Protein AF-A0A7S3Q0W4-F1 (afdb_monomer_lite)

Radius of gyration: 28.46 Å; chains: 1; bounding box: 84×67×68 Å

Foldseek 3Di:
DQLVPCPVLDDPVLVVQLLCLLQVLALLSLQVSQVVSVVSVVVVVPPPDPVCVVVVVVVVVPPPDDDDDDDDDDDDDDDDDDDDDDDDDDDDDDDDDDDDDDDDDDDDDDDDDDDDDPPPPDPVVVVVVVVVVVVVVVLCQQAPAFPARKHKFWAFLPDDQPPPVPDQWHKAKDLPLLVVDDPQDWPLPDDLVSLLSLLQQSNWAWADDPNHIDTDGPCPGNRVVSLSVLSVVPVPSPDDDRDTAQSMWMFTHHHHPVCVVSVDDGRWTFQDKQSHGDNDGPVVVSVVSVVVVVVDRTIMTMTPSGSSSSSSSNSSVVSVVVVVVD

pLDDT: mean 82.48, std 19.34, range [38.69, 98.56]

Sequence (326 aa):
MLFQGLDSCMSQSEKNFILSLLTRGSPEHLSQAAHILASIVEMNNKSPSKDNFINRRIRKTQSEDSHDRRKLVDQKSYPNSQSQSQNARRMPRASSIMSTNSTASATRSSLATTSTATIPMSSSSQSNLRREAENERRWRVNFPLPSRMPKQVKLPLDFDFENKRISPIRFIDDEETLSFLHYNQRYNRMDYHLRKKLVEDAFCTLYISWGKVKQRQSYNSIGPRNILVGLEHQAEERQLPDIRVPWRRVIISYVEKSFERLGLRVGDVVTHVDGEVFDGNIEKLRFLLAMKKRDSSSVDIVLNADPGVAEALRLRSFMIRSQEFL

Secondary structure (DSSP, 8-state):
--STTTTTSS-HHHHHHHHHHHHS--HHHHHHHHHHHHHHHHHHHHS--THHHHHHHHHTTSSSS-------------------------------------------------------TTHHHHHHHHHHHHHHHHHHHHSPPPSS--EEEEEE--S-SS-TTT-SEEEEEE-STTTTSPTT-BGGG--HHHHHHHHHHHHSEEEEETTEEEEE--TTSHHHHHHHHHHHTTTTGGG---PBPPSSEEEEEEE-HHHHTTT--TTPEEEEETTEE----HHHHHHHHHHHHHH-SEEEEEES--HHHHHHHHHHHHHHHHHTT-

Organism: NCBI:txid122233

Structure (mmCIF, N/CA/C/O backbone):
data_AF-A0A7S3Q0W4-F1
#
_entry.id   AF-A0A7S3Q0W4-F1
#
loop_
_atom_site.group_PDB
_atom_site.id
_atom_site.type_symbol
_atom_site.label_atom_id
_atom_site.label_alt_id
_atom_site.label_comp_id
_atom_site.label_asym_id
_atom_site.label_entity_id
_atom_site.label_seq_id
_atom_site.pdbx_PDB_ins_code
_atom_site.Cartn_x
_atom_site.Cartn_y
_atom_site.Cartn_z
_atom_site.occupancy
_atom_site.B_iso_or_equiv
_atom_site.auth_seq_id
_atom_site.auth_comp_id
_atom_site.auth_asym_id
_atom_site.auth_atom_id
_atom_site.pdbx_PDB_model_num
ATOM 1 N N . MET A 1 1 ? 11.394 -12.420 -5.504 1.00 60.47 1 MET A N 1
ATOM 2 C CA . MET A 1 1 ? 10.393 -13.014 -4.595 1.00 60.47 1 MET A CA 1
ATOM 3 C C . MET A 1 1 ? 9.448 -11.941 -4.072 1.00 60.47 1 MET A C 1
ATOM 5 O O . MET A 1 1 ? 9.927 -10.976 -3.490 1.00 60.47 1 MET A O 1
ATOM 9 N N . LEU A 1 2 ? 8.142 -12.078 -4.321 1.00 77.19 2 LEU A N 1
ATOM 10 C CA . LEU A 1 2 ? 7.095 -11.156 -3.841 1.00 77.19 2 LEU A CA 1
ATOM 11 C C . LEU A 1 2 ? 6.407 -11.650 -2.559 1.00 77.19 2 LEU A C 1
ATOM 13 O O . LEU A 1 2 ? 5.892 -10.837 -1.802 1.00 77.19 2 LEU A O 1
ATOM 17 N N . PHE A 1 3 ? 6.434 -12.958 -2.297 1.00 82.69 3 PHE A N 1
ATOM 18 C CA . PHE A 1 3 ? 5.577 -13.608 -1.305 1.00 82.69 3 PHE A CA 1
ATOM 19 C C . PHE A 1 3 ? 6.309 -14.055 -0.036 1.00 82.69 3 PHE A C 1
ATOM 21 O O . PHE A 1 3 ? 5.837 -14.987 0.597 1.00 82.69 3 PHE A O 1
ATOM 28 N N . GLN A 1 4 ? 7.439 -13.423 0.321 1.00 73.81 4 GLN A N 1
ATOM 29 C CA . GLN A 1 4 ? 8.377 -13.832 1.389 1.00 73.81 4 GLN A CA 1
ATOM 30 C C . GLN A 1 4 ? 7.734 -14.678 2.511 1.00 73.81 4 GLN A C 1
ATOM 32 O O . GLN A 1 4 ? 7.143 -14.141 3.445 1.00 73.81 4 GLN A O 1
ATOM 37 N N . GLY A 1 5 ? 7.869 -16.006 2.415 1.00 81.56 5 GLY A N 1
ATOM 38 C CA . GLY A 1 5 ? 7.401 -16.965 3.429 1.00 81.56 5 GLY A CA 1
ATOM 39 C C . GLY A 1 5 ? 6.069 -17.665 3.130 1.00 81.56 5 GLY A C 1
ATOM 40 O O . GLY A 1 5 ? 5.788 -18.695 3.732 1.00 81.56 5 GLY A O 1
ATOM 41 N N . LEU A 1 6 ? 5.286 -17.177 2.168 1.00 86.75 6 LEU A N 1
ATOM 42 C CA . LEU A 1 6 ? 4.057 -17.816 1.679 1.00 86.75 6 LEU A CA 1
ATOM 43 C C . LEU A 1 6 ? 4.294 -18.682 0.440 1.00 86.75 6 LEU A C 1
ATOM 45 O O . LEU A 1 6 ? 3.401 -19.411 0.017 1.00 86.75 6 LEU A O 1
ATOM 49 N N . ASP A 1 7 ? 5.498 -18.648 -0.134 1.00 89.25 7 ASP A N 1
ATOM 50 C CA . ASP A 1 7 ? 5.839 -19.417 -1.330 1.00 89.25 7 ASP A CA 1
ATOM 51 C C . ASP A 1 7 ? 5.641 -20.934 -1.151 1.00 89.25 7 ASP A C 1
ATOM 53 O O . ASP A 1 7 ? 5.351 -21.631 -2.119 1.00 89.25 7 ASP A O 1
ATOM 57 N N . SER A 1 8 ? 5.782 -21.466 0.062 1.00 89.75 8 SER A N 1
ATOM 58 C CA . SER A 1 8 ? 5.540 -22.885 0.362 1.00 89.75 8 SER A CA 1
ATOM 59 C C . SER A 1 8 ? 4.060 -23.228 0.557 1.00 89.75 8 SER A C 1
ATOM 61 O O . SER A 1 8 ? 3.700 -24.401 0.511 1.00 89.75 8 SER A O 1
ATOM 63 N N . CYS A 1 9 ? 3.211 -22.221 0.774 1.00 90.44 9 CYS A N 1
ATOM 64 C CA . CYS A 1 9 ? 1.789 -22.374 1.084 1.00 90.44 9 CYS A CA 1
ATOM 65 C C . CYS A 1 9 ? 0.892 -22.241 -0.156 1.00 90.44 9 CYS A C 1
ATOM 67 O O . CYS A 1 9 ? -0.325 -22.313 -0.033 1.00 90.44 9 CYS A O 1
ATOM 69 N N . MET A 1 10 ? 1.481 -22.020 -1.335 1.00 94.06 10 MET A N 1
ATOM 70 C CA . MET A 1 10 ? 0.769 -21.764 -2.586 1.00 94.06 10 MET A CA 1
ATOM 71 C C . MET A 1 10 ? 1.284 -22.663 -3.706 1.00 94.06 10 MET A C 1
ATOM 73 O O . MET A 1 10 ? 2.494 -22.840 -3.885 1.00 94.06 10 MET A O 1
ATOM 77 N N . SER A 1 11 ? 0.364 -23.166 -4.519 1.00 93.75 11 SER A N 1
ATOM 78 C CA . SER A 1 11 ? 0.658 -23.767 -5.815 1.00 93.75 11 SER A CA 1
ATOM 79 C C . SER A 1 11 ? 1.285 -22.745 -6.768 1.00 93.75 11 SER A C 1
ATOM 81 O O . SER A 1 11 ? 1.132 -21.529 -6.624 1.00 93.75 11 SER A O 1
ATOM 83 N N . GLN A 1 12 ? 1.963 -23.232 -7.809 1.00 94.12 12 GLN A N 1
ATOM 84 C CA . GLN A 1 12 ? 2.519 -22.347 -8.835 1.00 94.12 12 GLN A CA 1
ATOM 85 C C . GLN A 1 12 ? 1.428 -21.539 -9.560 1.00 94.12 12 GLN A C 1
ATOM 87 O O . GLN A 1 12 ? 1.654 -20.386 -9.919 1.00 94.12 12 GLN A O 1
ATOM 92 N N . SER A 1 13 ? 0.235 -22.118 -9.736 1.00 95.62 13 SER A N 1
ATOM 93 C CA . SER A 1 13 ? -0.900 -21.432 -10.360 1.00 95.62 13 SER A CA 1
ATOM 94 C C . SER A 1 13 ? -1.399 -20.246 -9.528 1.00 95.62 13 SER A C 1
ATOM 96 O O . SER A 1 13 ? -1.593 -19.164 -10.076 1.00 95.62 13 SER A O 1
ATOM 98 N N . GLU A 1 14 ? -1.496 -20.401 -8.204 1.00 94.81 14 GLU A N 1
ATOM 99 C CA . GLU A 1 14 ? -1.875 -19.321 -7.283 1.00 94.81 14 GLU A CA 1
ATOM 100 C C . GLU A 1 14 ? -0.815 -18.223 -7.256 1.00 94.81 14 GLU A C 1
ATOM 102 O O . GLU A 1 14 ? -1.152 -17.044 -7.353 1.00 94.81 14 GLU A O 1
ATOM 107 N N . LYS A 1 15 ? 0.473 -18.594 -7.218 1.00 95.38 15 LYS A N 1
ATOM 108 C CA . LYS A 1 15 ? 1.574 -17.623 -7.309 1.00 95.38 15 LYS A CA 1
ATOM 109 C C . LYS A 1 15 ? 1.477 -16.791 -8.580 1.00 95.38 15 LYS A C 1
ATOM 111 O O . LYS A 1 15 ? 1.582 -15.571 -8.508 1.00 95.38 15 LYS A O 1
ATOM 116 N N . ASN A 1 16 ? 1.261 -17.435 -9.727 1.00 95.31 16 ASN A N 1
ATOM 117 C CA . ASN A 1 16 ? 1.137 -16.752 -11.013 1.00 95.31 16 ASN A CA 1
ATOM 118 C C . ASN A 1 16 ? -0.103 -15.849 -11.050 1.00 95.31 16 ASN A C 1
ATOM 120 O O . ASN A 1 16 ? -0.025 -14.716 -11.523 1.00 95.31 16 ASN A O 1
ATOM 124 N N . PHE A 1 17 ? -1.230 -16.322 -10.514 1.00 97.00 17 PHE A N 1
ATOM 125 C CA . PHE A 1 17 ? -2.462 -15.546 -10.444 1.00 97.00 17 PHE A CA 1
ATOM 126 C C . PHE A 1 17 ? -2.299 -14.300 -9.566 1.00 97.00 17 PHE A C 1
ATOM 128 O O . PHE A 1 17 ? -2.538 -13.189 -10.035 1.00 97.00 17 PHE A O 1
ATOM 135 N N . ILE A 1 18 ? -1.803 -14.446 -8.335 1.00 96.62 18 ILE A N 1
ATOM 136 C CA . ILE A 1 18 ? -1.592 -13.318 -7.418 1.00 96.62 18 ILE A CA 1
ATOM 137 C C . ILE A 1 18 ? -0.520 -12.372 -7.966 1.00 96.62 18 ILE A C 1
ATOM 139 O O . ILE A 1 18 ? -0.678 -11.156 -7.894 1.00 96.62 18 ILE A O 1
ATOM 143 N N . LEU A 1 19 ? 0.545 -12.903 -8.575 1.00 95.75 19 LEU A N 1
ATOM 144 C CA . LEU A 1 19 ? 1.549 -12.091 -9.259 1.00 95.75 19 LEU A CA 1
ATOM 145 C C . LEU A 1 19 ? 0.907 -11.242 -10.360 1.00 95.75 19 LEU A C 1
ATOM 147 O O . LEU A 1 19 ? 1.223 -10.059 -10.476 1.00 95.75 19 LEU A O 1
ATOM 151 N N . SER A 1 20 ? -0.018 -11.816 -11.134 1.00 96.31 20 SER A N 1
ATOM 152 C CA . SER A 1 20 ? -0.752 -11.072 -12.158 1.00 96.31 20 SER A CA 1
ATOM 153 C C . SER A 1 20 ? -1.596 -9.949 -11.549 1.00 96.31 20 SER A C 1
ATOM 155 O O . SER A 1 20 ? -1.571 -8.839 -12.067 1.00 96.31 20 SER A O 1
ATOM 157 N N . LEU A 1 21 ? -2.261 -10.181 -10.410 1.00 96.94 21 LEU A N 1
ATOM 158 C CA . LEU A 1 21 ? -3.024 -9.146 -9.706 1.00 96.94 21 LEU A CA 1
ATOM 159 C C . LEU A 1 21 ? -2.112 -8.016 -9.205 1.00 96.94 21 LEU A C 1
ATOM 161 O O . LEU A 1 21 ? -2.381 -6.844 -9.460 1.00 96.94 21 LEU A O 1
ATOM 165 N N . LEU A 1 22 ? -0.991 -8.365 -8.565 1.00 96.44 22 LEU A N 1
ATOM 166 C CA . LEU A 1 22 ? -0.031 -7.404 -8.011 1.00 96.44 22 LEU A CA 1
ATOM 167 C C . LEU A 1 22 ? 0.653 -6.536 -9.074 1.00 96.44 22 LEU A C 1
ATOM 169 O O . LEU A 1 22 ? 1.112 -5.440 -8.769 1.00 96.44 22 LEU A O 1
ATOM 173 N N . THR A 1 23 ? 0.754 -7.025 -10.311 1.00 94.69 23 THR A N 1
ATOM 174 C CA . THR A 1 23 ? 1.536 -6.382 -11.382 1.00 94.69 23 THR A CA 1
ATOM 175 C C . THR A 1 23 ? 0.680 -5.750 -12.478 1.00 94.69 23 THR A C 1
ATOM 177 O O . THR A 1 23 ? 1.230 -5.191 -13.421 1.00 94.69 23 THR A O 1
ATOM 180 N N . ARG A 1 24 ? -0.655 -5.772 -12.344 1.00 93.88 24 ARG A N 1
ATOM 181 C CA . ARG A 1 24 ? -1.598 -5.123 -13.277 1.00 93.88 24 ARG A CA 1
ATOM 182 C C . ARG A 1 24 ? -1.612 -3.596 -13.198 1.00 93.88 24 ARG A C 1
ATOM 184 O O . ARG A 1 24 ? -2.083 -2.958 -14.130 1.00 93.88 24 ARG A O 1
ATOM 191 N N . GLY A 1 25 ? -1.123 -3.009 -12.104 1.00 92.50 25 GLY A N 1
ATOM 192 C CA . GLY A 1 25 ? -1.097 -1.554 -11.926 1.00 92.50 25 GLY A CA 1
ATOM 193 C C . GLY A 1 25 ? -2.425 -0.920 -11.509 1.00 92.50 25 GLY A C 1
ATOM 194 O O . GLY A 1 25 ? -2.598 0.275 -11.716 1.00 92.50 25 GLY A O 1
ATOM 195 N N . SER A 1 26 ? -3.356 -1.676 -10.911 1.00 95.50 26 SER A N 1
ATOM 196 C CA . SER A 1 26 ? -4.619 -1.133 -10.377 1.00 95.50 26 SER A CA 1
ATOM 197 C C . SER A 1 26 ? -4.754 -1.365 -8.857 1.00 95.50 26 SER A C 1
ATOM 199 O O . SER A 1 26 ? -4.503 -2.485 -8.397 1.00 95.50 26 SER A O 1
ATOM 201 N N . PRO A 1 27 ? -5.167 -0.340 -8.081 1.00 96.69 27 PRO A N 1
ATOM 202 C CA . PRO A 1 27 ? -5.492 -0.431 -6.651 1.00 96.69 27 PRO A CA 1
ATOM 203 C C . PRO A 1 27 ? -6.454 -1.565 -6.289 1.00 96.69 27 PRO A C 1
ATOM 205 O O . PRO A 1 27 ? -6.252 -2.270 -5.304 1.00 96.69 27 PRO A O 1
ATOM 208 N N . GLU A 1 28 ? -7.476 -1.777 -7.110 1.00 96.94 28 GLU A N 1
ATOM 209 C CA . GLU A 1 28 ? -8.520 -2.774 -6.890 1.00 96.94 28 GLU A CA 1
ATOM 210 C C . GLU A 1 28 ? -7.940 -4.193 -6.977 1.00 96.94 28 GLU A C 1
ATOM 212 O O . GLU A 1 28 ? -8.219 -5.047 -6.136 1.00 96.94 28 GLU A O 1
ATOM 217 N N . HIS A 1 29 ? -7.046 -4.435 -7.943 1.00 97.25 29 HIS A N 1
ATOM 218 C CA . HIS A 1 29 ? -6.342 -5.714 -8.055 1.00 97.25 29 HIS A CA 1
ATOM 219 C C . HIS A 1 29 ? -5.349 -5.925 -6.903 1.00 97.25 29 HIS A C 1
ATOM 221 O O . HIS A 1 29 ? -5.194 -7.054 -6.435 1.00 97.25 29 HIS A O 1
ATOM 227 N N . LEU A 1 30 ? -4.703 -4.860 -6.407 1.00 97.56 30 LEU A N 1
ATOM 228 C CA . LEU A 1 30 ? -3.873 -4.943 -5.201 1.00 97.56 30 LEU A CA 1
ATOM 229 C C . LEU A 1 30 ? -4.702 -5.308 -3.968 1.00 97.56 30 LEU A C 1
ATOM 231 O O . LEU A 1 30 ? -4.270 -6.135 -3.166 1.00 97.56 30 LEU A O 1
ATOM 235 N N . SER A 1 31 ? -5.891 -4.719 -3.835 1.00 97.75 31 SER A N 1
ATOM 236 C CA . SER A 1 31 ? -6.840 -5.037 -2.770 1.00 97.75 31 SER A CA 1
ATOM 237 C C . SER A 1 31 ? -7.269 -6.499 -2.825 1.00 97.75 31 SER A C 1
ATOM 239 O O . SER A 1 31 ? -7.129 -7.229 -1.842 1.00 97.75 31 SER A O 1
ATOM 241 N N . GLN A 1 32 ? -7.657 -6.979 -4.007 1.00 97.88 32 GLN A N 1
ATOM 242 C CA . GLN A 1 32 ? -7.997 -8.382 -4.219 1.00 97.88 32 GLN A CA 1
ATOM 243 C C . GLN A 1 32 ? -6.825 -9.319 -3.883 1.00 97.88 32 GLN A C 1
ATOM 245 O O . GLN A 1 32 ? -7.010 -10.318 -3.185 1.00 97.88 32 GLN A O 1
ATOM 250 N N . ALA A 1 33 ? -5.608 -8.991 -4.330 1.00 97.75 33 ALA A N 1
ATOM 251 C CA . ALA A 1 33 ? -4.410 -9.759 -4.002 1.00 97.75 33 ALA A CA 1
ATOM 252 C C . ALA A 1 33 ? -4.163 -9.808 -2.486 1.00 97.75 33 ALA A C 1
ATOM 254 O O . ALA A 1 33 ? -3.858 -10.872 -1.949 1.00 97.75 33 ALA A O 1
ATOM 255 N N . ALA A 1 34 ? -4.332 -8.682 -1.788 1.00 97.56 34 ALA A N 1
ATOM 256 C CA . ALA A 1 34 ? -4.176 -8.596 -0.342 1.00 97.56 34 ALA A CA 1
ATOM 257 C C . ALA A 1 34 ? -5.199 -9.469 0.407 1.00 97.56 34 ALA A C 1
ATOM 259 O O . ALA A 1 34 ? -4.820 -10.178 1.339 1.00 97.56 34 ALA A O 1
ATOM 260 N N . HIS A 1 35 ? -6.462 -9.480 -0.034 1.00 97.31 35 HIS A N 1
ATOM 261 C CA . HIS A 1 35 ? -7.504 -10.360 0.507 1.00 97.31 35 HIS A CA 1
ATOM 262 C C . HIS A 1 35 ? -7.172 -11.849 0.323 1.00 97.31 35 HIS A C 1
ATOM 264 O O . HIS A 1 35 ? -7.297 -12.635 1.266 1.00 97.31 35 HIS A O 1
ATOM 270 N N . ILE A 1 36 ? -6.716 -12.243 -0.872 1.00 96.88 36 ILE A N 1
ATOM 271 C CA . ILE A 1 36 ? -6.331 -13.634 -1.158 1.00 96.88 36 ILE A CA 1
ATOM 272 C C . ILE A 1 36 ? -5.153 -14.052 -0.272 1.00 96.88 36 ILE A C 1
ATOM 274 O O . ILE A 1 36 ? -5.202 -15.104 0.364 1.00 96.88 36 ILE A O 1
ATOM 278 N N . LEU A 1 37 ? -4.115 -13.215 -0.180 1.00 96.06 37 LEU A N 1
ATOM 279 C CA . LEU A 1 37 ? -2.935 -13.497 0.639 1.00 96.06 37 LEU A CA 1
ATOM 280 C C . LEU A 1 37 ? -3.288 -13.646 2.124 1.00 96.06 37 LEU A C 1
ATOM 282 O O . LEU A 1 37 ? -2.802 -14.573 2.771 1.00 96.06 37 LEU A O 1
ATOM 286 N N . ALA A 1 38 ? -4.159 -12.789 2.659 1.00 95.19 38 ALA A N 1
ATOM 287 C CA . ALA A 1 38 ? -4.619 -12.909 4.040 1.00 95.19 38 ALA A CA 1
ATOM 288 C C . ALA A 1 38 ? -5.429 -14.193 4.281 1.00 95.19 38 ALA A C 1
ATOM 290 O O . ALA A 1 38 ? -5.214 -14.875 5.283 1.00 95.19 38 ALA A O 1
ATOM 291 N N . SER A 1 39 ? -6.284 -14.578 3.329 1.00 95.44 39 SER A N 1
ATOM 292 C CA . SER A 1 39 ? -7.056 -15.827 3.401 1.00 95.44 39 SER A CA 1
ATOM 293 C C . SER A 1 39 ? -6.144 -17.058 3.416 1.00 95.44 39 SER A C 1
ATOM 295 O O . SER A 1 39 ? -6.359 -17.985 4.196 1.00 95.44 39 SER A O 1
ATOM 297 N N . ILE A 1 40 ? -5.080 -17.060 2.604 1.00 94.00 40 ILE A N 1
ATOM 298 C CA . ILE A 1 40 ? -4.072 -18.133 2.585 1.00 94.00 40 ILE A CA 1
ATOM 299 C C . ILE A 1 40 ? -3.354 -18.228 3.935 1.00 94.00 40 ILE A C 1
ATOM 301 O O . ILE A 1 40 ? -3.201 -19.326 4.473 1.00 94.00 40 ILE A O 1
ATOM 305 N N . VAL A 1 41 ? -2.959 -17.091 4.518 1.00 92.56 41 VAL A N 1
ATOM 306 C CA . VAL A 1 41 ? -2.349 -17.044 5.857 1.00 92.56 41 VAL A CA 1
ATOM 307 C C . VAL A 1 41 ? -3.298 -17.614 6.913 1.00 92.56 41 VAL A C 1
ATOM 309 O O . VAL A 1 41 ? -2.882 -18.423 7.742 1.00 92.56 41 VAL A O 1
ATOM 312 N N . GLU A 1 42 ? -4.576 -17.238 6.879 1.00 92.75 42 GLU A N 1
ATOM 313 C CA . GLU A 1 42 ? -5.578 -17.723 7.828 1.00 92.75 42 GLU A CA 1
ATOM 314 C C . GLU A 1 42 ? -5.806 -19.238 7.705 1.00 92.75 42 GLU A C 1
ATOM 316 O O . GLU A 1 42 ? -5.812 -19.945 8.716 1.00 92.75 42 GLU A O 1
ATOM 321 N N . MET A 1 43 ? -5.937 -19.757 6.480 1.00 92.75 43 MET A N 1
ATOM 322 C CA . MET A 1 43 ? -6.075 -21.196 6.226 1.00 92.75 43 MET A CA 1
ATOM 323 C C . MET A 1 43 ? -4.845 -21.982 6.690 1.00 92.75 43 MET A C 1
ATOM 325 O O . MET A 1 43 ? -4.980 -23.059 7.280 1.00 92.75 43 MET A O 1
ATOM 329 N N . ASN A 1 44 ? -3.646 -21.435 6.477 1.00 90.12 44 ASN A N 1
ATOM 330 C CA . ASN A 1 44 ? -2.408 -22.056 6.931 1.00 90.12 44 ASN A CA 1
ATOM 331 C C . ASN A 1 44 ? -2.317 -22.091 8.467 1.00 90.12 44 ASN A C 1
ATOM 333 O O . ASN A 1 44 ? -1.919 -23.104 9.032 1.00 90.12 44 ASN A O 1
ATOM 337 N N . ASN A 1 45 ? -2.766 -21.033 9.150 1.00 89.62 45 ASN A N 1
ATOM 338 C CA . ASN A 1 45 ? -2.784 -20.969 10.616 1.00 89.62 45 ASN A CA 1
ATOM 339 C C . ASN A 1 45 ? -3.855 -21.872 11.253 1.00 89.62 45 ASN A C 1
ATOM 341 O O . ASN A 1 45 ? -3.675 -22.345 12.373 1.00 89.62 45 ASN A O 1
ATOM 345 N N . LYS A 1 46 ? -4.983 -22.098 10.565 1.00 89.81 46 LYS A N 1
ATOM 346 C CA . LYS A 1 46 ? -6.076 -22.971 11.032 1.00 89.81 46 LYS A CA 1
ATOM 347 C C . LYS A 1 46 ? -5.829 -24.448 10.765 1.00 89.81 46 LYS A C 1
ATOM 349 O O . LYS A 1 46 ? -6.454 -25.286 11.411 1.00 89.81 46 LYS A O 1
ATOM 354 N N . SER A 1 47 ? -4.959 -24.772 9.812 1.00 82.06 47 SER A N 1
ATOM 355 C CA . SER A 1 47 ? -4.608 -26.155 9.514 1.00 82.06 47 SER A CA 1
ATOM 356 C C . SER A 1 47 ? -3.966 -26.767 10.763 1.00 82.06 47 SER A C 1
ATOM 358 O O . SER A 1 47 ? -2.880 -26.329 11.140 1.00 82.06 47 SER A O 1
ATOM 360 N N . PRO A 1 48 ? -4.609 -27.740 11.443 1.00 71.69 48 PRO A N 1
ATOM 361 C CA . PRO A 1 48 ? -4.065 -28.332 12.656 1.00 71.69 48 PRO A CA 1
ATOM 362 C C . PRO A 1 48 ? -2.692 -28.907 12.317 1.00 71.69 48 PRO A C 1
ATOM 364 O O . PRO A 1 48 ? -2.582 -29.835 11.514 1.00 71.69 48 PRO A O 1
ATO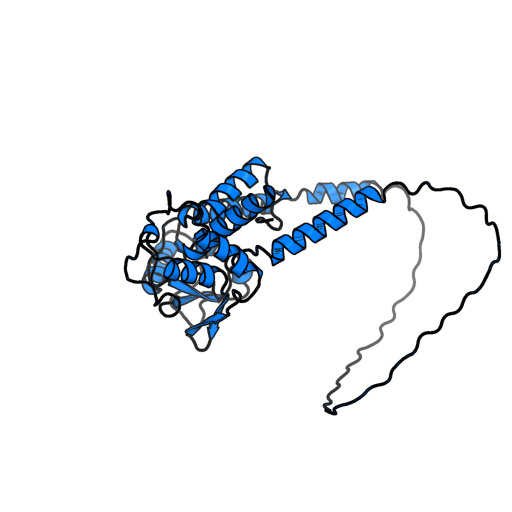M 367 N N . SER A 1 49 ? -1.652 -28.280 12.867 1.00 58.41 49 SER A N 1
ATOM 368 C CA . SER A 1 49 ? -0.260 -28.476 12.487 1.00 58.41 49 SER A CA 1
ATOM 369 C C . SER A 1 49 ? 0.083 -29.937 12.180 1.00 58.41 49 SER A C 1
ATOM 371 O O . SER A 1 49 ? 0.056 -30.819 13.046 1.00 58.41 49 SER A O 1
ATOM 373 N N . LYS A 1 50 ? 0.566 -30.157 10.952 1.00 54.38 50 LYS A N 1
ATOM 374 C CA . LYS A 1 50 ? 1.411 -31.302 10.576 1.00 54.38 50 LYS A CA 1
ATOM 375 C C . LYS A 1 50 ? 2.715 -31.371 11.397 1.00 54.38 50 LYS A C 1
ATOM 377 O O . LYS A 1 50 ? 3.476 -32.321 11.228 1.00 54.38 50 LYS A O 1
ATOM 382 N N . ASP A 1 51 ? 2.956 -30.454 12.337 1.00 53.44 51 ASP A N 1
ATOM 383 C CA . ASP A 1 51 ? 4.041 -30.550 13.327 1.00 53.44 51 ASP A CA 1
ATOM 384 C C . ASP A 1 51 ? 3.911 -31.779 14.238 1.00 53.44 51 ASP A C 1
ATOM 386 O O . ASP A 1 51 ? 4.912 -32.272 14.760 1.00 53.44 51 ASP A O 1
ATOM 390 N N . ASN A 1 52 ? 2.715 -32.371 14.339 1.00 49.88 52 ASN A N 1
ATOM 391 C CA . ASN A 1 52 ? 2.553 -33.696 14.940 1.00 49.88 52 ASN A CA 1
ATOM 392 C C . ASN A 1 52 ? 3.070 -34.846 14.061 1.00 49.88 52 ASN A C 1
ATOM 394 O O . ASN A 1 52 ? 3.210 -35.953 14.566 1.00 49.88 52 ASN A O 1
ATOM 398 N N . PHE A 1 53 ? 3.375 -34.639 12.778 1.00 52.44 53 PHE A N 1
ATOM 399 C CA . PHE A 1 53 ? 3.948 -35.673 11.908 1.00 52.44 53 PHE A CA 1
ATOM 400 C C . PHE A 1 53 ? 5.480 -35.641 11.892 1.00 52.44 53 PHE A C 1
ATOM 402 O O . PHE A 1 53 ? 6.107 -36.699 11.947 1.00 52.44 53 PHE A O 1
ATOM 409 N N . ILE A 1 54 ? 6.097 -34.454 11.892 1.00 53.53 54 ILE A N 1
ATOM 410 C CA . ILE A 1 54 ? 7.566 -34.333 11.886 1.00 53.53 54 ILE A CA 1
ATOM 411 C C . ILE A 1 54 ? 8.145 -34.687 13.266 1.00 53.53 54 ILE A C 1
ATOM 413 O O . ILE A 1 54 ? 9.056 -35.511 13.354 1.00 53.53 54 ILE A O 1
ATOM 417 N N . ASN A 1 55 ? 7.538 -34.209 14.361 1.00 44.62 55 ASN A N 1
ATOM 418 C CA . ASN A 1 55 ? 7.986 -34.571 15.713 1.00 44.62 55 ASN A CA 1
ATOM 419 C C . ASN A 1 55 ? 7.659 -36.027 16.101 1.00 44.62 55 ASN A C 1
ATOM 421 O O . ASN A 1 55 ? 8.352 -36.617 16.932 1.00 44.62 55 ASN A O 1
ATOM 425 N N . ARG A 1 56 ? 6.650 -36.656 15.479 1.00 47.84 56 ARG A N 1
ATOM 426 C CA . ARG A 1 56 ? 6.310 -38.073 15.718 1.00 47.84 56 ARG A CA 1
ATOM 427 C C . ARG A 1 56 ? 7.234 -39.030 14.957 1.00 47.84 56 ARG A C 1
ATOM 429 O O . ARG A 1 56 ? 7.445 -40.144 15.427 1.00 47.84 56 ARG A O 1
ATOM 436 N N . ARG A 1 57 ? 7.849 -38.600 13.847 1.00 48.19 57 ARG A N 1
ATOM 437 C CA . ARG A 1 57 ? 8.850 -39.410 13.129 1.00 48.19 57 ARG A CA 1
ATOM 438 C C . ARG A 1 57 ? 10.204 -39.434 13.843 1.00 48.19 57 ARG A C 1
ATOM 440 O O . ARG A 1 57 ? 10.831 -40.482 13.870 1.00 48.19 57 ARG A O 1
ATOM 447 N N . ILE A 1 58 ? 10.600 -38.334 14.491 1.00 52.28 58 ILE A N 1
ATOM 448 C CA . ILE A 1 58 ? 11.861 -38.257 15.256 1.00 52.28 58 ILE A CA 1
ATOM 449 C C . ILE A 1 58 ? 11.760 -39.002 16.600 1.00 52.28 58 ILE A C 1
ATOM 451 O O . ILE A 1 58 ? 12.725 -39.627 17.032 1.00 52.28 58 ILE A O 1
ATOM 455 N N . ARG A 1 59 ? 10.583 -39.026 17.245 1.00 49.47 59 ARG A N 1
ATOM 456 C CA . ARG A 1 59 ? 10.396 -39.783 18.500 1.00 49.47 59 ARG A CA 1
ATOM 457 C C . ARG A 1 59 ? 10.281 -41.298 18.319 1.00 49.47 59 ARG A C 1
ATOM 459 O O . ARG A 1 59 ? 10.527 -42.019 19.278 1.00 49.47 59 ARG A O 1
ATOM 466 N N . LYS A 1 60 ? 9.946 -41.799 17.123 1.00 49.06 60 LYS A N 1
ATOM 467 C CA . LYS A 1 60 ? 9.809 -43.250 16.893 1.00 49.06 60 LYS A CA 1
ATOM 468 C C . LYS A 1 60 ? 11.135 -43.968 16.605 1.00 49.06 60 LYS A C 1
ATOM 470 O O . LYS A 1 60 ? 11.142 -45.186 16.530 1.00 49.06 60 LYS A O 1
ATOM 475 N N . THR A 1 61 ? 12.244 -43.240 16.474 1.00 53.31 61 THR A N 1
ATOM 476 C CA . THR A 1 61 ? 13.588 -43.811 16.258 1.00 53.31 61 THR A CA 1
ATOM 477 C C . THR A 1 61 ? 14.502 -43.725 17.483 1.00 53.31 61 THR A C 1
ATOM 479 O O . THR A 1 61 ? 15.679 -44.038 17.370 1.00 53.31 61 THR A O 1
ATOM 482 N N . GLN A 1 62 ? 14.000 -43.296 18.649 1.00 52.59 62 GLN A N 1
ATOM 483 C CA . GLN A 1 62 ? 14.809 -43.181 19.876 1.00 52.59 62 GLN A CA 1
ATOM 484 C C . GLN A 1 62 ? 14.225 -43.906 21.102 1.00 52.59 62 GLN A C 1
ATOM 486 O O . GLN A 1 62 ? 14.745 -43.725 22.197 1.00 52.59 62 GLN A O 1
ATOM 491 N N . SER A 1 63 ? 13.172 -44.725 20.963 1.00 49.62 63 SER A N 1
ATOM 492 C CA . SER A 1 63 ? 12.541 -45.392 22.119 1.00 49.62 63 SER A CA 1
ATOM 493 C C . SER A 1 63 ? 12.773 -46.904 22.232 1.00 49.62 63 SER A C 1
ATOM 495 O O . SER A 1 63 ? 11.999 -47.548 22.934 1.00 49.62 63 SER A O 1
ATOM 497 N N . GLU A 1 64 ? 13.789 -47.481 21.580 1.00 55.06 64 GLU A N 1
ATOM 498 C CA . GLU A 1 64 ? 14.091 -48.921 21.742 1.00 55.06 64 GLU A CA 1
ATOM 499 C C . GLU A 1 64 ? 15.479 -49.261 22.297 1.00 55.06 64 GLU A C 1
ATOM 501 O O . GLU A 1 64 ? 15.686 -50.408 22.659 1.00 55.06 64 GLU A O 1
ATOM 506 N N . ASP A 1 65 ? 16.382 -48.303 22.517 1.00 54.16 65 ASP A N 1
ATOM 507 C CA . ASP A 1 65 ? 17.700 -48.615 23.091 1.00 54.16 65 ASP A CA 1
ATOM 508 C C . ASP A 1 65 ? 18.142 -47.533 24.072 1.00 54.16 65 ASP A C 1
ATOM 510 O O . ASP A 1 65 ? 18.802 -46.582 23.667 1.00 54.16 65 ASP A O 1
ATOM 514 N N . SER A 1 66 ? 17.749 -47.641 25.349 1.00 50.25 66 SER A N 1
ATOM 515 C CA . SER A 1 66 ? 18.487 -47.103 26.515 1.00 50.25 66 SER A CA 1
ATOM 516 C C . SER A 1 66 ? 17.737 -47.395 27.823 1.00 50.25 66 SER A C 1
ATOM 518 O O . SER A 1 66 ? 17.245 -46.492 28.502 1.00 50.25 66 SER A O 1
ATOM 520 N N . HIS A 1 67 ? 17.667 -48.671 28.203 1.00 48.28 67 HIS A N 1
ATOM 521 C CA . HIS A 1 67 ? 17.662 -49.013 29.624 1.00 48.28 67 HIS A CA 1
ATOM 522 C C . HIS A 1 67 ? 19.106 -48.931 30.150 1.00 48.28 67 HIS A C 1
ATOM 524 O O . HIS A 1 67 ? 20.054 -49.236 29.437 1.00 48.28 67 HIS A O 1
ATOM 530 N N . ASP A 1 68 ? 19.236 -48.517 31.409 1.00 52.16 68 ASP A N 1
ATOM 531 C CA . ASP A 1 68 ? 20.460 -48.455 32.215 1.00 52.16 68 ASP A CA 1
ATOM 532 C C . ASP A 1 68 ? 21.503 -47.369 31.901 1.00 52.16 68 ASP A C 1
ATOM 534 O O . ASP A 1 68 ? 22.552 -47.610 31.310 1.00 52.16 68 ASP A O 1
ATOM 538 N N . ARG A 1 69 ? 21.346 -46.214 32.567 1.00 49.34 69 ARG A N 1
ATOM 539 C CA . ARG A 1 69 ? 22.366 -45.812 33.553 1.00 49.34 69 ARG A CA 1
ATOM 540 C C . ARG A 1 69 ? 21.853 -44.807 34.584 1.00 49.34 69 ARG A C 1
ATOM 542 O O . ARG A 1 69 ? 21.367 -43.726 34.280 1.00 49.34 69 ARG A O 1
ATOM 549 N N . ARG A 1 70 ? 21.994 -45.231 35.837 1.00 48.34 70 ARG A N 1
ATOM 550 C CA . ARG A 1 70 ? 21.710 -44.524 37.087 1.00 48.34 70 ARG A CA 1
ATOM 551 C C . ARG A 1 70 ? 22.712 -43.392 37.387 1.00 48.34 70 ARG A C 1
ATOM 553 O O . ARG A 1 70 ? 23.853 -43.451 36.941 1.00 48.34 70 ARG A O 1
ATOM 560 N N . LYS A 1 71 ? 22.289 -42.577 38.369 1.00 49.47 71 LYS A N 1
ATOM 561 C CA . LYS A 1 71 ? 23.033 -41.774 39.373 1.00 49.47 71 LYS A CA 1
ATOM 562 C C . LYS A 1 71 ? 23.347 -40.322 38.967 1.00 49.47 71 LYS A C 1
ATOM 564 O O . LYS A 1 71 ? 24.035 -40.092 37.988 1.00 49.47 71 LYS A O 1
ATOM 569 N N . LEU A 1 72 ? 22.696 -39.323 39.580 1.00 50.59 72 LEU A N 1
ATOM 570 C CA . LEU A 1 72 ? 22.847 -38.829 40.970 1.00 50.59 72 LEU A CA 1
ATOM 571 C C . LEU A 1 72 ? 24.150 -38.041 41.113 1.00 50.59 72 LEU A C 1
ATOM 573 O O . LEU A 1 72 ? 25.176 -38.685 41.249 1.00 50.59 72 LEU A O 1
ATOM 577 N N . VAL A 1 73 ? 24.080 -36.701 41.079 1.00 51.72 73 VAL A N 1
ATOM 578 C CA . VAL A 1 73 ? 24.931 -35.759 41.837 1.00 51.72 73 VAL A CA 1
ATOM 579 C C . VAL A 1 73 ? 24.255 -34.376 41.896 1.00 51.72 73 VAL A C 1
ATOM 581 O O . VAL A 1 73 ? 23.519 -33.967 41.000 1.00 51.72 73 VAL A O 1
ATOM 584 N N . ASP A 1 74 ? 24.526 -33.746 43.031 1.00 43.06 74 ASP A N 1
ATOM 585 C CA . ASP A 1 74 ? 24.003 -32.577 43.713 1.00 43.06 74 ASP A CA 1
ATOM 586 C C . ASP A 1 74 ? 23.924 -31.213 43.017 1.00 43.06 74 ASP A C 1
ATOM 588 O O . ASP A 1 74 ? 24.673 -30.840 42.115 1.00 43.06 74 ASP A O 1
ATOM 592 N N . GLN A 1 75 ? 23.032 -30.437 43.638 1.00 47.31 75 GLN A N 1
ATOM 593 C CA . GLN A 1 75 ? 23.020 -28.989 43.813 1.00 47.31 75 GLN A CA 1
ATOM 594 C C . GLN A 1 75 ? 24.410 -28.334 43.883 1.00 47.31 75 GLN A C 1
ATOM 596 O O . GLN A 1 75 ? 25.268 -28.751 44.660 1.00 47.31 75 GLN A O 1
ATOM 601 N N . LYS A 1 76 ? 24.543 -27.166 43.240 1.00 38.69 76 LYS A N 1
ATOM 602 C CA . LYS A 1 76 ? 25.161 -25.991 43.876 1.00 38.69 76 LYS A CA 1
ATOM 603 C C . LYS A 1 76 ? 24.791 -24.692 43.161 1.00 38.69 76 LYS A C 1
ATOM 605 O O . LYS A 1 76 ? 25.141 -24.461 42.009 1.00 38.69 76 LYS A O 1
ATOM 610 N N . SER A 1 77 ? 24.080 -23.855 43.906 1.00 48.75 77 SER A N 1
ATOM 611 C CA . SER A 1 77 ? 23.842 -22.434 43.673 1.00 48.75 77 SER A CA 1
ATOM 612 C C . SER A 1 77 ? 25.148 -21.640 43.684 1.00 48.75 77 SER A C 1
ATOM 614 O O . SER A 1 77 ? 25.974 -21.879 44.559 1.00 48.75 77 SER A O 1
ATOM 616 N N . TYR A 1 78 ? 25.273 -20.631 42.816 1.00 42.19 78 TYR A N 1
ATOM 617 C CA . TYR A 1 78 ? 26.153 -19.474 43.028 1.00 42.19 78 TYR A CA 1
ATOM 618 C C . TYR A 1 78 ? 25.556 -18.192 42.406 1.00 42.19 78 TYR A C 1
ATOM 620 O O . TYR A 1 78 ? 24.680 -18.285 41.543 1.00 42.19 78 TYR A O 1
ATOM 628 N N . PRO A 1 79 ? 25.959 -17.003 42.903 1.00 55.53 79 PRO A N 1
ATOM 629 C CA . PRO A 1 79 ? 25.143 -15.796 42.895 1.00 55.53 79 PRO A CA 1
ATOM 630 C C . PRO A 1 79 ? 25.424 -14.818 41.745 1.00 55.53 79 PRO A C 1
ATOM 632 O O . PRO A 1 79 ? 26.513 -14.743 41.189 1.00 55.53 79 PRO A O 1
ATOM 635 N N . ASN A 1 80 ? 24.385 -14.027 41.482 1.00 43.97 80 ASN A N 1
ATOM 636 C CA . ASN A 1 80 ? 24.351 -12.582 41.247 1.00 43.97 80 ASN A CA 1
ATOM 637 C C . ASN A 1 80 ? 25.704 -11.854 41.055 1.00 43.97 80 ASN A C 1
ATOM 639 O O . ASN A 1 80 ? 26.448 -11.644 42.012 1.00 43.97 80 ASN A O 1
ATOM 643 N N . SER A 1 81 ? 25.945 -11.342 39.847 1.00 43.28 81 SER A N 1
ATOM 644 C CA . SER A 1 81 ? 26.960 -10.321 39.572 1.00 43.28 81 SER A CA 1
ATOM 645 C C . SER A 1 81 ? 26.322 -9.125 38.863 1.00 43.28 81 SER A C 1
ATOM 647 O O . SER A 1 81 ? 26.099 -9.098 37.654 1.00 43.28 81 SER A O 1
ATOM 649 N N . GLN A 1 82 ? 26.028 -8.103 39.670 1.00 45.12 82 GLN A N 1
ATOM 650 C CA . GLN A 1 82 ? 25.858 -6.730 39.217 1.00 45.12 82 GLN A CA 1
ATOM 651 C C . GLN A 1 82 ? 27.151 -6.268 38.538 1.00 45.12 82 GLN A C 1
ATOM 653 O O . GLN A 1 82 ? 28.227 -6.342 39.126 1.00 45.12 82 GLN A O 1
ATOM 658 N N . SER A 1 83 ? 27.041 -5.723 37.332 1.00 45.25 83 SER A N 1
ATOM 659 C CA . SER A 1 83 ? 28.075 -4.864 36.757 1.00 45.25 83 SER A CA 1
ATOM 660 C C . SER A 1 83 ? 27.425 -3.564 36.294 1.00 45.25 83 SER A C 1
ATOM 662 O O . SER A 1 83 ? 26.863 -3.446 35.209 1.00 45.25 83 SER A O 1
ATOM 664 N N . GLN A 1 84 ? 27.481 -2.578 37.188 1.00 46.72 84 GLN A N 1
ATOM 665 C CA . GLN A 1 84 ? 27.490 -1.172 36.818 1.00 46.72 84 GLN A CA 1
ATOM 666 C C . GLN A 1 84 ? 28.821 -0.882 36.115 1.00 46.72 84 GLN A C 1
ATOM 668 O O . GLN A 1 84 ? 29.881 -1.148 36.674 1.00 46.72 84 GLN A O 1
ATOM 673 N N . SER A 1 85 ? 28.785 -0.265 34.936 1.00 49.03 85 SER A N 1
ATOM 674 C CA . SER A 1 85 ? 29.906 0.560 34.484 1.00 49.03 85 SER A CA 1
ATOM 675 C C . SER A 1 85 ? 29.383 1.769 33.720 1.00 49.03 85 SER A C 1
ATOM 677 O O . SER A 1 85 ? 29.094 1.719 32.525 1.00 49.03 85 SER A O 1
ATOM 679 N N . GLN A 1 86 ? 29.274 2.878 34.445 1.00 49.81 86 GLN A N 1
ATOM 680 C CA . GLN A 1 86 ? 29.516 4.195 33.880 1.00 49.81 86 GLN A CA 1
ATOM 681 C C . GLN A 1 86 ? 30.993 4.257 33.471 1.00 49.81 86 GLN A C 1
ATOM 683 O O . GLN A 1 86 ? 31.850 3.867 34.259 1.00 49.81 86 GLN A O 1
ATOM 688 N N . ASN A 1 87 ? 31.304 4.750 32.272 1.00 46.12 87 ASN A N 1
ATOM 689 C CA . ASN A 1 87 ? 32.202 5.897 32.133 1.00 46.12 87 ASN A CA 1
ATOM 690 C C . ASN A 1 87 ? 32.399 6.320 30.678 1.00 46.12 87 ASN A C 1
ATOM 692 O O . ASN A 1 87 ? 32.632 5.528 29.770 1.00 46.12 87 ASN A O 1
ATOM 696 N N . ALA A 1 88 ? 32.322 7.636 30.520 1.00 44.25 88 ALA A N 1
ATOM 697 C CA . ALA A 1 88 ? 32.699 8.404 29.356 1.00 44.25 88 ALA A CA 1
ATOM 698 C C . ALA A 1 88 ? 34.226 8.506 29.201 1.00 44.25 88 ALA A C 1
ATOM 700 O O . ALA A 1 88 ? 34.951 8.470 30.193 1.00 44.25 88 ALA A O 1
ATOM 701 N N . ARG A 1 89 ? 34.666 8.724 27.952 1.00 47.78 89 ARG A N 1
ATOM 702 C CA . ARG A 1 89 ? 35.854 9.472 27.453 1.00 47.78 89 ARG A CA 1
ATOM 703 C C . ARG A 1 89 ? 36.118 8.939 26.038 1.00 47.78 89 ARG A C 1
ATOM 705 O O . ARG A 1 89 ? 36.418 7.770 25.872 1.00 47.78 89 ARG A O 1
ATOM 712 N N . ARG A 1 90 ? 35.824 9.654 24.948 1.00 44.91 90 ARG A N 1
ATOM 713 C CA . ARG A 1 90 ? 36.454 10.894 24.459 1.00 44.91 90 ARG A CA 1
ATOM 714 C C . ARG A 1 90 ? 37.983 10.786 24.475 1.00 44.91 90 ARG A C 1
ATOM 716 O O . ARG A 1 90 ? 38.577 11.057 25.507 1.00 44.91 90 ARG A O 1
ATOM 723 N N . MET A 1 91 ? 38.578 10.431 23.332 1.00 47.41 91 MET A N 1
ATOM 724 C CA . MET A 1 91 ? 39.795 11.048 22.780 1.00 47.41 91 MET A CA 1
ATOM 725 C C . MET A 1 91 ? 39.999 10.648 21.295 1.00 47.41 91 MET A C 1
ATOM 727 O O . MET A 1 91 ? 39.357 9.702 20.837 1.00 47.41 91 MET A O 1
ATOM 731 N N . PRO A 1 92 ? 40.814 11.407 20.529 1.00 58.53 92 PRO A N 1
ATOM 732 C CA . PRO A 1 92 ? 40.785 11.450 19.069 1.00 58.53 92 PRO A CA 1
ATOM 733 C C . PRO A 1 92 ? 42.046 10.875 18.379 1.00 58.53 92 PRO A C 1
ATOM 735 O O . PRO A 1 92 ? 43.051 10.612 19.022 1.00 58.53 92 PRO A O 1
ATOM 738 N N . ARG A 1 93 ? 41.959 10.845 17.037 1.00 40.66 93 ARG A N 1
ATOM 739 C CA . ARG A 1 93 ? 42.973 11.153 15.995 1.00 40.66 93 ARG A CA 1
ATOM 740 C C . ARG A 1 93 ? 44.286 10.352 15.869 1.00 40.66 93 ARG A C 1
ATOM 742 O O . ARG A 1 93 ? 45.105 10.344 16.772 1.00 40.66 93 ARG A O 1
ATOM 749 N N . ALA A 1 94 ? 44.527 10.007 14.591 1.00 39.25 94 ALA A N 1
ATOM 750 C CA . ALA A 1 94 ? 45.813 9.858 13.885 1.00 39.25 94 ALA A CA 1
ATOM 751 C C . ALA A 1 94 ? 46.669 8.650 14.319 1.00 39.25 94 ALA A C 1
ATOM 753 O O . ALA A 1 94 ? 46.658 8.257 15.469 1.00 39.25 94 ALA A O 1
ATOM 754 N N . SER A 1 95 ? 47.431 7.965 13.475 1.00 39.66 95 SER A N 1
ATOM 755 C CA . SER A 1 95 ? 47.827 8.105 12.071 1.00 39.66 95 SER A CA 1
ATOM 756 C C . SER A 1 95 ? 48.570 6.813 11.698 1.00 39.66 95 SER A C 1
ATOM 758 O O . SER A 1 95 ? 49.123 6.179 12.586 1.00 39.66 95 SER A O 1
ATOM 760 N N . SER A 1 96 ? 48.592 6.491 10.399 1.00 44.41 96 SER A N 1
ATOM 761 C CA . SER A 1 96 ? 49.693 5.885 9.623 1.00 44.41 96 SER A CA 1
ATOM 762 C C . SER A 1 96 ? 50.590 4.822 10.276 1.00 44.41 96 SER A C 1
ATOM 764 O O . SER A 1 96 ? 51.253 5.109 11.260 1.00 44.41 96 SER A O 1
ATOM 766 N N . ILE A 1 97 ? 50.746 3.670 9.615 1.00 43.12 97 ILE A N 1
ATOM 767 C CA . ILE A 1 97 ? 52.061 3.130 9.218 1.00 43.12 97 ILE A CA 1
ATOM 768 C C . ILE A 1 97 ? 51.854 2.002 8.197 1.00 43.12 97 ILE A C 1
ATOM 770 O O . ILE A 1 97 ? 50.985 1.142 8.327 1.00 43.12 97 ILE A O 1
ATOM 774 N N . MET A 1 98 ? 52.674 2.076 7.153 1.00 48.97 98 MET A N 1
ATOM 775 C CA . MET A 1 98 ? 52.867 1.113 6.078 1.00 48.97 98 MET A CA 1
ATOM 776 C C . MET A 1 98 ? 53.277 -0.259 6.630 1.00 48.97 98 MET A C 1
ATOM 778 O O . MET A 1 98 ? 54.079 -0.338 7.557 1.00 48.97 98 MET A O 1
ATOM 782 N N . SER A 1 99 ? 52.814 -1.347 6.014 1.00 40.31 99 SER A N 1
ATOM 783 C CA . SER A 1 99 ? 53.495 -2.636 6.140 1.00 40.31 99 SER A CA 1
ATOM 784 C C . SER A 1 99 ? 53.738 -3.241 4.773 1.00 40.31 99 SER A C 1
ATOM 786 O O . SER A 1 99 ? 52.857 -3.341 3.922 1.00 40.31 99 SER A O 1
ATOM 788 N N . THR A 1 100 ? 55.013 -3.533 4.590 1.00 45.06 100 THR A N 1
ATOM 789 C CA . THR A 1 100 ? 55.720 -3.945 3.395 1.00 45.06 100 THR A CA 1
ATOM 790 C C . THR A 1 100 ? 55.537 -5.425 3.101 1.00 45.06 100 THR A C 1
ATOM 792 O O . THR A 1 100 ? 55.373 -6.251 3.996 1.00 45.06 100 THR A O 1
ATOM 795 N N . ASN A 1 101 ? 55.651 -5.736 1.813 1.00 42.97 101 ASN A N 1
ATOM 796 C CA . ASN A 1 101 ? 55.756 -7.070 1.245 1.00 42.97 101 ASN A CA 1
ATOM 797 C C . ASN A 1 101 ? 56.812 -7.929 1.951 1.00 42.97 101 ASN A C 1
ATOM 799 O O . ASN A 1 101 ? 57.921 -7.476 2.229 1.00 42.97 101 ASN A O 1
ATOM 803 N N . SER A 1 102 ? 56.488 -9.201 2.164 1.00 50.25 102 SER A N 1
ATOM 804 C CA . SER A 1 102 ? 57.457 -10.245 2.496 1.00 50.25 102 SER A CA 1
ATOM 805 C C . SER A 1 102 ? 57.143 -11.482 1.664 1.00 50.25 102 SER A C 1
ATOM 807 O O . SER A 1 102 ? 56.223 -12.244 1.944 1.00 50.25 102 SER A O 1
ATOM 809 N N . THR A 1 103 ? 57.910 -11.627 0.592 1.00 48.00 103 THR A N 1
ATOM 810 C CA . THR A 1 103 ? 58.127 -12.857 -0.163 1.00 48.00 103 THR A CA 1
ATOM 811 C C . THR A 1 103 ? 58.864 -13.871 0.706 1.00 48.00 103 THR A C 1
ATOM 813 O O . THR A 1 103 ? 59.957 -13.578 1.185 1.00 48.00 103 THR A O 1
ATOM 816 N N . ALA A 1 104 ? 58.319 -15.077 0.849 1.00 49.91 104 ALA A N 1
ATOM 817 C CA . ALA A 1 104 ? 59.075 -16.239 1.300 1.00 49.91 104 ALA A CA 1
ATOM 818 C C . ALA A 1 104 ? 58.622 -17.477 0.521 1.00 49.91 104 ALA A C 1
ATOM 820 O O . ALA A 1 104 ? 57.558 -18.049 0.745 1.00 49.91 104 ALA A O 1
ATOM 821 N N . SER A 1 105 ? 59.464 -17.856 -0.432 1.00 48.94 105 SER A N 1
ATOM 822 C CA . SER A 1 105 ? 59.556 -19.183 -1.020 1.00 48.94 105 SER A CA 1
ATOM 823 C C . SER A 1 105 ? 60.074 -20.174 0.024 1.00 48.94 105 SER A C 1
ATOM 825 O O . SER A 1 105 ? 61.152 -19.958 0.577 1.00 48.94 105 SER A O 1
ATOM 827 N N . ALA A 1 106 ? 59.366 -21.282 0.244 1.00 50.12 106 ALA A N 1
ATOM 828 C CA . ALA A 1 106 ? 59.919 -22.448 0.923 1.00 50.12 106 ALA A CA 1
ATOM 829 C C . ALA A 1 106 ? 59.415 -23.743 0.275 1.00 50.12 106 ALA A C 1
ATOM 831 O O . ALA A 1 106 ? 58.222 -23.989 0.105 1.00 50.12 106 ALA A O 1
ATOM 832 N N . THR A 1 107 ? 60.393 -24.540 -0.122 1.00 49.16 107 THR A N 1
ATOM 833 C CA . THR A 1 107 ? 60.342 -25.841 -0.778 1.00 49.16 107 THR A CA 1
ATOM 834 C C . THR A 1 107 ? 60.131 -26.998 0.209 1.00 49.16 107 THR A C 1
ATOM 836 O O . THR A 1 107 ? 60.835 -27.089 1.204 1.00 49.16 107 THR A O 1
ATOM 839 N N . ARG A 1 108 ? 59.230 -27.918 -0.178 1.00 46.91 108 ARG A N 1
ATOM 840 C CA . ARG A 1 108 ? 59.244 -29.401 -0.063 1.00 46.91 108 ARG A CA 1
ATOM 841 C C . ARG A 1 108 ? 59.544 -30.112 1.278 1.00 46.91 108 ARG A C 1
ATOM 843 O O . ARG A 1 108 ? 60.670 -30.126 1.752 1.00 46.91 108 ARG A O 1
ATOM 850 N N . SER A 1 109 ? 58.574 -30.925 1.716 1.00 45.44 109 SER A N 1
ATOM 851 C CA . SER A 1 109 ? 58.699 -32.342 2.165 1.00 45.44 109 SER A CA 1
ATOM 852 C C . SER A 1 109 ? 57.273 -32.853 2.475 1.00 45.44 109 SER A C 1
ATOM 854 O O . SER A 1 109 ? 56.537 -32.201 3.200 1.00 45.44 109 SER A O 1
ATOM 856 N N . SER A 1 110 ? 56.659 -33.780 1.730 1.00 49.41 110 SER A N 1
ATOM 857 C CA . SER A 1 110 ? 56.838 -35.245 1.650 1.00 49.41 110 SER A CA 1
ATOM 858 C C . SER A 1 110 ? 56.603 -36.001 2.969 1.00 49.41 110 SER A C 1
ATOM 860 O O . SER A 1 110 ? 57.550 -36.379 3.652 1.00 49.41 110 SER A O 1
ATOM 862 N N . LEU A 1 111 ? 55.337 -36.300 3.268 1.00 47.88 111 LEU A N 1
ATOM 863 C CA . LEU A 1 111 ? 54.930 -37.468 4.053 1.00 47.88 111 LEU A CA 1
ATOM 864 C C . LEU A 1 111 ? 53.591 -37.962 3.499 1.00 47.88 111 LEU A C 1
ATOM 866 O O . LEU A 1 111 ? 52.587 -37.255 3.513 1.00 47.88 111 LEU A O 1
ATOM 870 N N . ALA A 1 112 ? 53.635 -39.159 2.924 1.00 54.47 112 ALA A N 1
ATOM 871 C CA . ALA A 1 112 ? 52.485 -39.870 2.403 1.00 54.47 112 ALA A CA 1
ATOM 872 C C . ALA A 1 112 ? 51.743 -40.524 3.573 1.00 54.47 112 ALA A C 1
ATOM 874 O O . ALA A 1 112 ? 52.243 -41.473 4.173 1.00 54.47 112 ALA A O 1
ATOM 875 N N . THR A 1 113 ? 50.552 -40.021 3.886 1.00 54.38 113 THR A N 1
ATOM 876 C CA . THR A 1 113 ? 49.586 -40.687 4.764 1.00 54.38 113 THR A CA 1
ATOM 877 C C . THR A 1 113 ? 48.405 -41.154 3.926 1.00 54.38 113 THR A C 1
ATOM 879 O O . THR A 1 113 ? 47.628 -40.362 3.391 1.00 54.38 113 THR A O 1
ATOM 882 N N . THR A 1 114 ? 48.306 -42.474 3.804 1.00 57.06 114 THR A N 1
ATOM 883 C CA . THR A 1 114 ? 47.221 -43.249 3.205 1.00 57.06 114 THR A CA 1
ATOM 884 C C . THR A 1 114 ? 45.872 -42.737 3.701 1.00 57.06 114 THR A C 1
ATOM 886 O O . THR A 1 114 ? 45.471 -42.992 4.833 1.00 57.06 114 THR A O 1
ATOM 889 N N . SER A 1 115 ? 45.193 -41.969 2.854 1.00 48.59 115 SER A N 1
ATOM 890 C CA . SER A 1 115 ? 43.894 -41.375 3.146 1.00 48.59 115 SER A CA 1
ATOM 891 C C . SER A 1 115 ? 42.883 -41.981 2.190 1.00 48.59 115 SER A C 1
ATOM 893 O O . SER A 1 115 ? 43.001 -41.854 0.973 1.00 48.59 115 SER A O 1
ATOM 895 N N . THR A 1 116 ? 41.923 -42.693 2.765 1.00 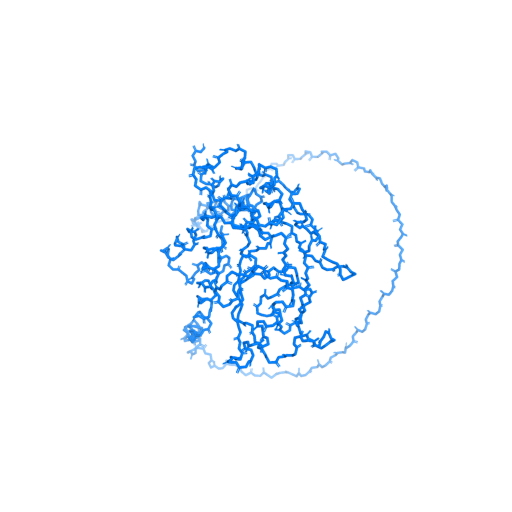55.06 116 THR A N 1
ATOM 896 C CA . THR A 1 116 ? 40.771 -43.296 2.105 1.00 55.06 116 THR A CA 1
ATOM 897 C C . THR A 1 116 ? 40.097 -42.243 1.232 1.00 55.06 116 THR A C 1
ATOM 899 O O . THR A 1 116 ? 39.568 -41.256 1.741 1.00 55.06 116 THR A O 1
ATOM 902 N N . ALA A 1 117 ? 40.178 -42.420 -0.086 1.00 51.34 117 ALA A N 1
ATOM 903 C CA . ALA A 1 117 ? 39.670 -41.477 -1.068 1.00 51.34 117 ALA A CA 1
ATOM 904 C C . ALA A 1 117 ? 38.135 -41.437 -1.022 1.00 51.34 117 ALA A C 1
ATOM 906 O O . ALA A 1 117 ? 37.447 -42.179 -1.720 1.00 51.34 117 ALA A O 1
ATOM 907 N N . THR A 1 118 ? 37.588 -40.561 -0.185 1.00 62.09 118 THR A N 1
ATOM 908 C CA . THR A 1 118 ? 36.211 -40.096 -0.308 1.00 62.09 118 THR A CA 1
ATOM 909 C C . THR A 1 118 ? 36.154 -39.144 -1.498 1.00 62.09 118 THR A C 1
ATOM 911 O O . THR A 1 118 ? 36.706 -38.047 -1.480 1.00 62.09 118 THR A O 1
ATOM 914 N N . ILE A 1 119 ? 35.526 -39.598 -2.581 1.00 58.69 119 ILE A N 1
ATOM 915 C CA . ILE A 1 119 ? 35.279 -38.804 -3.787 1.00 58.69 119 ILE A CA 1
ATOM 916 C C . ILE A 1 119 ? 34.507 -37.537 -3.367 1.00 58.69 119 ILE A C 1
ATOM 918 O O . ILE A 1 119 ? 33.399 -37.670 -2.839 1.00 58.69 119 ILE A O 1
ATOM 922 N N . PRO A 1 120 ? 35.033 -36.313 -3.584 1.00 58.00 120 PRO A N 1
ATOM 923 C CA . PRO A 1 120 ? 34.318 -35.078 -3.282 1.00 58.00 120 PRO A CA 1
ATOM 924 C C . PRO A 1 120 ? 33.227 -34.852 -4.337 1.00 58.00 120 PRO A C 1
ATOM 926 O O . PRO A 1 120 ? 33.356 -34.035 -5.247 1.00 58.00 120 PRO A O 1
ATOM 929 N N . MET A 1 121 ? 32.136 -35.608 -4.244 1.00 57.97 121 MET A N 1
ATOM 930 C CA . MET A 1 121 ? 30.921 -35.324 -4.998 1.00 57.97 121 MET A CA 1
ATOM 931 C C . MET A 1 121 ? 30.208 -34.116 -4.371 1.00 57.97 121 MET A C 1
ATOM 933 O O . MET A 1 121 ? 29.947 -34.113 -3.170 1.00 57.97 121 MET A O 1
ATOM 937 N N . SER A 1 122 ? 29.865 -33.126 -5.212 1.00 59.69 122 SER A N 1
ATOM 938 C CA . SER A 1 122 ? 28.916 -31.998 -5.003 1.00 59.69 122 SER A CA 1
ATOM 939 C C . SER A 1 122 ? 29.441 -30.545 -4.986 1.00 59.69 122 SER A C 1
ATOM 941 O O . SER A 1 122 ? 28.714 -29.641 -4.571 1.00 59.69 122 SER A O 1
ATOM 943 N N . SER A 1 123 ? 30.628 -30.238 -5.528 1.00 73.12 123 SER A N 1
ATOM 944 C CA . SER A 1 123 ? 31.068 -28.829 -5.666 1.00 73.12 123 SER A CA 1
ATOM 945 C C . SER A 1 123 ? 30.229 -27.995 -6.659 1.00 73.12 123 SER A C 1
ATOM 947 O O . SER A 1 123 ? 30.074 -26.788 -6.465 1.00 73.12 123 SER A O 1
ATOM 949 N N . SER A 1 124 ? 29.631 -28.616 -7.685 1.00 78.56 124 SER A N 1
ATOM 950 C CA . SER A 1 124 ? 28.832 -27.926 -8.716 1.00 78.56 124 SER A CA 1
ATOM 951 C C . SER A 1 124 ? 27.439 -27.493 -8.238 1.00 78.56 124 SER A C 1
ATOM 953 O O . SER A 1 124 ? 26.967 -26.412 -8.582 1.00 78.56 124 SER A O 1
ATOM 955 N N . SER A 1 125 ? 26.773 -28.291 -7.400 1.00 82.25 125 SER A N 1
ATOM 956 C CA . SER A 1 125 ? 25.471 -27.914 -6.833 1.00 82.25 125 SER A CA 1
ATOM 957 C C . SER A 1 125 ? 25.601 -26.725 -5.876 1.00 82.25 125 SER A C 1
ATOM 959 O O . SER A 1 125 ? 24.762 -25.827 -5.882 1.00 82.25 125 SER A O 1
ATOM 961 N N . GLN A 1 126 ? 26.685 -26.670 -5.094 1.00 85.88 126 GLN A N 1
ATOM 962 C CA . GLN A 1 126 ? 26.941 -25.550 -4.186 1.00 85.88 126 GLN A CA 1
ATOM 963 C C . GLN A 1 126 ? 27.287 -24.250 -4.924 1.00 85.88 126 GLN A C 1
ATOM 965 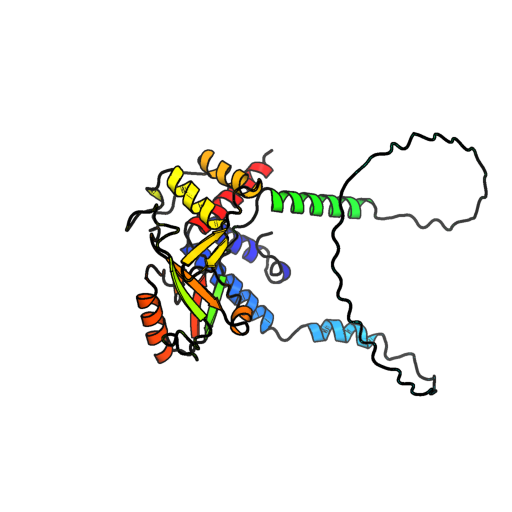O O . GLN A 1 126 ? 26.884 -23.174 -4.477 1.00 85.88 126 GLN A O 1
ATOM 970 N N . SER A 1 127 ? 28.010 -24.318 -6.048 1.00 88.81 127 SER A N 1
ATOM 971 C CA . SER A 1 127 ? 28.339 -23.122 -6.833 1.00 88.81 127 SER A CA 1
ATOM 972 C C . SER A 1 127 ? 27.100 -22.509 -7.493 1.00 88.81 127 SER A C 1
ATOM 974 O O . SER A 1 127 ? 26.938 -21.287 -7.450 1.00 88.81 127 SER A O 1
ATOM 976 N N . ASN A 1 128 ? 26.185 -23.338 -8.009 1.00 89.50 128 ASN A N 1
ATOM 977 C CA . ASN A 1 128 ? 24.919 -22.880 -8.584 1.00 89.50 128 ASN A CA 1
ATOM 978 C C . ASN A 1 128 ? 24.032 -22.188 -7.540 1.00 89.50 128 ASN A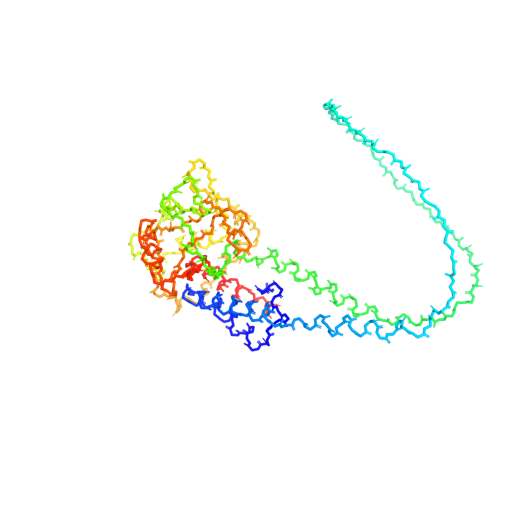 C 1
ATOM 980 O O . ASN A 1 128 ? 23.581 -21.072 -7.783 1.00 89.50 128 ASN A O 1
ATOM 984 N N . LEU A 1 129 ? 23.873 -22.780 -6.350 1.00 88.94 129 LEU A N 1
ATOM 985 C CA . LEU A 1 129 ? 23.098 -22.174 -5.257 1.00 88.94 129 LEU A CA 1
ATOM 986 C C . LEU A 1 129 ? 23.683 -20.829 -4.799 1.00 88.94 129 LEU A C 1
ATOM 988 O O . LEU A 1 129 ? 22.945 -19.877 -4.555 1.00 88.94 129 LEU A O 1
ATOM 992 N N . ARG A 1 130 ? 25.017 -20.713 -4.713 1.00 90.19 130 ARG A N 1
ATOM 993 C CA . ARG A 1 130 ? 25.680 -19.440 -4.377 1.00 90.19 130 ARG A CA 1
ATOM 994 C C . ARG A 1 130 ? 25.440 -18.374 -5.441 1.00 90.19 130 ARG A C 1
ATOM 996 O O . ARG A 1 130 ? 25.180 -17.224 -5.095 1.00 90.19 130 ARG A O 1
ATOM 1003 N N . ARG A 1 131 ? 25.523 -18.747 -6.721 1.00 91.19 131 ARG A N 1
ATOM 1004 C CA . ARG A 1 131 ? 25.262 -17.836 -7.840 1.00 91.19 131 ARG A CA 1
ATOM 1005 C C . ARG A 1 131 ? 23.806 -17.378 -7.854 1.00 91.19 131 ARG A C 1
ATOM 1007 O O . ARG A 1 131 ? 23.557 -16.193 -8.045 1.00 91.19 131 ARG A O 1
ATOM 1014 N N . GLU A 1 132 ? 22.865 -18.286 -7.622 1.00 89.19 132 GLU A N 1
ATOM 1015 C CA . GLU A 1 132 ? 21.439 -17.969 -7.542 1.00 89.19 132 GLU A CA 1
ATOM 1016 C C . GLU A 1 132 ? 21.140 -17.011 -6.382 1.00 89.19 132 GLU A C 1
ATOM 1018 O O . GLU A 1 132 ? 20.506 -15.980 -6.594 1.00 89.19 132 GLU A O 1
ATOM 1023 N N . ALA A 1 133 ? 21.686 -17.274 -5.191 1.00 89.88 133 ALA A N 1
ATOM 1024 C CA . ALA A 1 133 ? 21.530 -16.397 -4.031 1.00 89.88 133 ALA A CA 1
ATOM 1025 C C . ALA A 1 133 ? 22.134 -14.996 -4.253 1.00 89.88 133 ALA A C 1
ATOM 1027 O O . ALA A 1 133 ? 21.534 -13.987 -3.874 1.00 89.88 133 ALA A O 1
ATOM 1028 N N . GLU A 1 134 ? 23.310 -14.912 -4.882 1.00 92.75 134 GLU A N 1
ATOM 1029 C CA . GLU A 1 134 ? 23.951 -13.633 -5.210 1.00 92.75 134 GLU A CA 1
ATOM 1030 C C . GLU A 1 134 ? 23.161 -12.863 -6.272 1.00 92.75 134 GLU A C 1
ATOM 1032 O O . GLU A 1 134 ? 22.935 -11.660 -6.123 1.00 92.75 134 GLU A O 1
ATOM 1037 N N . ASN A 1 135 ? 22.675 -13.552 -7.307 1.00 89.19 135 ASN A N 1
ATOM 1038 C CA . ASN A 1 135 ? 21.771 -12.959 -8.283 1.00 89.19 135 ASN A CA 1
ATOM 1039 C C . ASN A 1 135 ? 20.546 -12.394 -7.565 1.00 89.19 135 ASN A C 1
ATOM 1041 O O . ASN A 1 135 ? 20.246 -11.212 -7.699 1.00 89.19 135 ASN A O 1
ATOM 1045 N N . GLU A 1 136 ? 19.863 -13.198 -6.753 1.00 87.50 136 GLU A N 1
ATOM 1046 C CA . GLU A 1 136 ? 18.650 -12.793 -6.047 1.00 87.50 136 GLU A CA 1
ATOM 1047 C C . GLU A 1 136 ? 18.878 -11.584 -5.121 1.00 87.50 136 GLU A C 1
ATOM 1049 O O . GLU A 1 136 ? 18.036 -10.684 -5.031 1.00 87.50 136 GLU A O 1
ATOM 1054 N N . ARG A 1 137 ? 20.047 -11.509 -4.474 1.00 89.56 137 ARG A N 1
ATOM 1055 C CA . ARG A 1 137 ? 20.467 -10.339 -3.696 1.00 89.56 137 ARG A CA 1
ATOM 1056 C C . ARG A 1 137 ? 20.612 -9.099 -4.577 1.00 89.56 137 ARG A C 1
ATOM 1058 O O . ARG A 1 137 ? 20.077 -8.049 -4.223 1.00 89.56 137 ARG A O 1
ATOM 1065 N N . ARG A 1 138 ? 21.299 -9.206 -5.719 1.00 90.56 138 ARG A N 1
ATOM 1066 C CA . ARG A 1 138 ? 21.439 -8.103 -6.687 1.00 90.56 138 ARG A CA 1
ATOM 1067 C C . ARG A 1 138 ? 20.078 -7.637 -7.191 1.00 90.56 138 ARG A C 1
ATOM 1069 O O . ARG A 1 138 ? 19.816 -6.439 -7.203 1.00 90.56 138 ARG A O 1
ATOM 1076 N N . TRP A 1 139 ? 19.184 -8.571 -7.508 1.00 87.75 139 TRP A N 1
ATOM 1077 C CA . TRP A 1 139 ? 17.807 -8.285 -7.913 1.00 87.75 139 TRP A CA 1
ATOM 1078 C C . TRP A 1 139 ? 17.044 -7.494 -6.850 1.00 87.75 139 TRP A C 1
ATOM 1080 O O . TRP A 1 139 ? 16.371 -6.520 -7.177 1.00 87.75 139 TRP A O 1
ATOM 1090 N N . ARG A 1 140 ? 17.167 -7.864 -5.570 1.00 89.31 140 ARG A N 1
ATOM 1091 C CA . ARG A 1 140 ? 16.519 -7.138 -4.464 1.00 89.31 140 ARG A CA 1
ATOM 1092 C C . ARG A 1 140 ? 17.030 -5.707 -4.308 1.00 89.31 140 ARG A C 1
ATOM 1094 O O . ARG A 1 140 ? 16.243 -4.828 -3.972 1.00 89.31 140 ARG A O 1
ATOM 1101 N N . VAL A 1 141 ? 18.318 -5.477 -4.553 1.00 91.25 141 VAL A N 1
ATOM 1102 C CA . VAL A 1 141 ? 18.926 -4.139 -4.495 1.00 91.25 141 VAL A CA 1
ATOM 1103 C C . VAL A 1 141 ? 18.527 -3.296 -5.707 1.00 91.25 141 VAL A C 1
ATOM 1105 O O . VAL A 1 141 ? 18.200 -2.122 -5.550 1.00 91.25 141 VAL A O 1
ATOM 1108 N N . ASN A 1 142 ? 18.525 -3.891 -6.900 1.00 92.50 142 ASN A N 1
ATOM 1109 C CA . ASN A 1 142 ? 18.261 -3.185 -8.153 1.00 92.50 142 ASN A CA 1
ATOM 1110 C C . ASN A 1 142 ? 16.773 -2.950 -8.416 1.00 92.50 142 ASN A C 1
ATOM 1112 O O . ASN A 1 142 ? 16.439 -1.979 -9.082 1.00 92.50 142 ASN A O 1
ATOM 1116 N N . PHE A 1 143 ? 15.897 -3.812 -7.901 1.00 94.00 143 PHE A N 1
ATOM 1117 C CA . PHE A 1 143 ? 14.449 -3.752 -8.100 1.00 94.00 143 PHE A CA 1
ATOM 1118 C C . PHE A 1 143 ? 13.729 -4.046 -6.779 1.00 94.00 143 PHE A C 1
ATOM 1120 O O . PHE A 1 143 ? 13.099 -5.107 -6.622 1.00 94.00 143 PHE A O 1
ATOM 1127 N N . PRO A 1 144 ? 13.848 -3.145 -5.789 1.00 94.88 144 PRO A N 1
ATOM 1128 C CA . PRO A 1 144 ? 13.224 -3.326 -4.490 1.00 94.88 144 PRO A CA 1
ATOM 1129 C C . PRO A 1 144 ? 11.701 -3.304 -4.611 1.00 94.88 144 PRO A C 1
ATOM 1131 O O . PRO A 1 144 ? 11.130 -2.804 -5.579 1.00 94.88 144 PRO A O 1
ATOM 1134 N N . LEU A 1 145 ? 11.034 -3.868 -3.613 1.00 95.06 145 LEU A N 1
ATOM 1135 C CA . LEU A 1 145 ? 9.595 -3.691 -3.455 1.00 95.06 145 LEU A CA 1
ATOM 1136 C C . LEU A 1 145 ? 9.301 -2.296 -2.879 1.00 95.06 145 LEU A C 1
ATOM 1138 O O . LEU A 1 145 ? 10.167 -1.735 -2.201 1.00 95.06 145 LEU A O 1
ATOM 1142 N N . PRO A 1 146 ? 8.100 -1.741 -3.118 1.00 95.69 146 PRO A N 1
ATOM 1143 C CA . PRO A 1 146 ? 7.630 -0.562 -2.401 1.00 95.69 146 PRO A CA 1
ATOM 1144 C C . PRO A 1 146 ? 7.743 -0.747 -0.886 1.00 95.69 146 PRO A C 1
ATOM 1146 O O . PRO A 1 146 ? 7.516 -1.840 -0.364 1.00 95.69 146 PRO A O 1
ATOM 1149 N N . SER A 1 147 ? 8.057 0.333 -0.168 1.00 94.75 147 SER A N 1
ATOM 1150 C CA . SER A 1 147 ? 8.177 0.297 1.299 1.00 94.75 147 SER A CA 1
ATOM 1151 C C . SER A 1 147 ? 6.849 -0.040 1.975 1.00 94.75 147 SER A C 1
ATOM 1153 O O . SER A 1 147 ? 6.828 -0.586 3.077 1.00 94.75 147 SER A O 1
ATOM 1155 N N . ARG A 1 148 ? 5.739 0.292 1.312 1.00 92.62 148 ARG A N 1
ATOM 1156 C CA . ARG A 1 148 ? 4.374 0.060 1.776 1.00 92.62 148 ARG A CA 1
ATOM 1157 C C . ARG A 1 148 ? 3.703 -0.980 0.883 1.00 92.62 148 ARG A C 1
ATOM 1159 O O . ARG A 1 148 ? 3.011 -0.638 -0.067 1.00 92.62 148 ARG A O 1
ATOM 1166 N N . MET A 1 149 ? 3.945 -2.257 1.165 1.00 96.19 149 MET A N 1
ATOM 1167 C CA . MET A 1 149 ? 3.272 -3.344 0.450 1.00 96.19 149 MET A CA 1
ATOM 1168 C C . MET A 1 149 ? 1.785 -3.431 0.844 1.00 96.19 149 MET A C 1
ATOM 1170 O O . MET A 1 149 ? 1.470 -3.220 2.026 1.00 96.19 149 MET A O 1
ATOM 1174 N N . PRO A 1 150 ? 0.885 -3.771 -0.102 1.00 97.69 150 PRO A N 1
ATOM 1175 C CA . PRO A 1 150 ? -0.530 -3.979 0.186 1.00 97.69 150 PRO A CA 1
ATOM 1176 C C . PRO A 1 150 ? -0.747 -5.118 1.177 1.00 97.69 150 PRO A C 1
ATOM 1178 O O . PRO A 1 150 ? -0.076 -6.149 1.102 1.00 97.69 150 PRO A O 1
ATOM 1181 N N . LYS A 1 151 ? -1.700 -4.947 2.092 1.00 96.94 151 LYS A N 1
ATOM 1182 C CA . LYS A 1 151 ? -2.079 -5.979 3.067 1.00 96.94 151 LYS A CA 1
ATOM 1183 C C . LYS A 1 151 ? -3.518 -5.804 3.522 1.00 96.94 151 LYS A C 1
ATOM 1185 O O . LYS A 1 151 ? -3.987 -4.677 3.658 1.00 96.94 151 LYS A O 1
ATOM 1190 N N . GLN A 1 152 ? -4.192 -6.917 3.775 1.00 97.88 152 GLN A N 1
ATOM 1191 C CA . GLN A 1 152 ? -5.517 -6.938 4.379 1.00 97.88 152 GLN A CA 1
ATOM 1192 C C . GLN A 1 152 ? -5.372 -7.229 5.873 1.00 97.88 152 GLN A C 1
ATOM 1194 O O . GLN A 1 152 ? -4.514 -8.012 6.285 1.00 97.88 152 GLN A O 1
ATOM 1199 N N . VAL A 1 153 ? -6.181 -6.545 6.677 1.00 97.75 153 VAL A N 1
ATOM 1200 C CA . VAL A 1 153 ? -6.259 -6.731 8.121 1.00 97.75 153 VAL A CA 1
ATOM 1201 C C . VAL A 1 153 ? -7.723 -6.800 8.523 1.00 97.75 153 VAL A C 1
ATOM 1203 O O . VAL A 1 153 ? -8.493 -5.887 8.230 1.00 97.75 153 VAL A O 1
ATOM 1206 N N . LYS A 1 154 ? -8.084 -7.854 9.256 1.00 97.81 154 LYS A N 1
ATOM 1207 C CA . LYS A 1 154 ? -9.369 -7.953 9.946 1.00 97.81 154 LYS A CA 1
ATOM 1208 C C . LYS A 1 154 ? -9.270 -7.239 11.291 1.00 97.81 154 LYS A C 1
ATOM 1210 O O . LYS A 1 154 ? -8.705 -7.769 12.249 1.00 97.81 154 LYS A O 1
ATOM 1215 N N . LEU A 1 155 ? -9.750 -6.004 11.338 1.00 97.88 155 LEU A N 1
ATOM 1216 C CA . LEU A 1 155 ? -9.623 -5.121 12.488 1.00 97.88 155 LEU A CA 1
ATOM 1217 C C . LEU A 1 155 ? -10.770 -5.371 13.484 1.00 97.88 155 LEU A C 1
ATOM 1219 O O . LEU A 1 155 ? -11.923 -5.154 13.109 1.00 97.88 155 LEU A O 1
ATOM 1223 N N . PRO A 1 156 ? -10.505 -5.792 14.738 1.00 97.94 156 PRO A N 1
ATOM 1224 C CA . PRO A 1 156 ? -11.555 -5.891 15.751 1.00 97.94 156 PRO A CA 1
ATOM 1225 C C . PRO A 1 156 ? -12.096 -4.502 16.125 1.00 97.94 156 PRO A C 1
ATOM 1227 O O . PRO A 1 156 ? -11.365 -3.515 16.095 1.00 97.94 156 PRO A O 1
ATOM 1230 N N . LEU A 1 157 ? -13.388 -4.420 16.451 1.00 97.38 157 LEU A N 1
ATOM 1231 C CA . LEU A 1 157 ? -14.110 -3.174 16.758 1.00 97.38 157 LEU A CA 1
ATOM 1232 C C . LEU A 1 157 ? -14.491 -3.051 18.246 1.00 97.38 157 LEU A C 1
ATOM 1234 O O . LEU A 1 157 ? -15.376 -2.277 18.615 1.00 97.38 157 LEU A O 1
ATOM 1238 N N . ASP A 1 158 ? -13.821 -3.799 19.119 1.00 96.25 158 ASP A N 1
ATOM 1239 C CA . ASP A 1 158 ? -14.058 -3.873 20.566 1.00 96.25 158 ASP A CA 1
ATOM 1240 C C . ASP A 1 158 ? -13.467 -2.696 21.365 1.00 96.25 158 ASP A C 1
ATOM 1242 O O . ASP A 1 158 ? -13.509 -2.685 22.593 1.00 96.25 158 ASP A O 1
ATOM 1246 N N . PHE A 1 159 ? -12.985 -1.655 20.684 1.00 95.44 159 PHE A N 1
ATOM 1247 C CA . PHE A 1 159 ? -12.441 -0.446 21.297 1.00 95.44 159 PHE A CA 1
ATOM 1248 C C . PHE A 1 159 ? -13.188 0.823 20.876 1.00 95.44 159 PHE A C 1
ATOM 1250 O O . PHE A 1 159 ? -14.055 0.820 19.997 1.00 95.44 159 PHE A O 1
ATOM 1257 N N . ASP A 1 160 ? -12.897 1.923 21.565 1.00 93.81 160 ASP A N 1
ATOM 1258 C CA . ASP A 1 160 ? -13.446 3.242 21.266 1.00 93.81 160 ASP A CA 1
ATOM 1259 C C . ASP A 1 160 ? -12.516 4.005 20.302 1.00 93.81 160 ASP A C 1
ATOM 1261 O O . ASP A 1 160 ? -11.356 4.293 20.617 1.00 93.81 160 ASP A O 1
ATOM 1265 N N . PHE A 1 161 ? -13.022 4.304 19.103 1.00 91.50 161 PHE A N 1
ATOM 1266 C CA . PHE A 1 161 ? -12.309 5.035 18.048 1.00 91.50 161 PHE A CA 1
ATOM 1267 C C . PHE A 1 161 ? -12.330 6.557 18.258 1.00 91.50 161 PHE A C 1
ATOM 1269 O O . PHE A 1 161 ? -11.533 7.277 17.648 1.00 91.50 161 PHE A O 1
ATOM 1276 N N . GLU A 1 162 ? -13.233 7.061 19.102 1.00 89.81 162 GLU A N 1
ATOM 1277 C CA . GLU A 1 162 ? -13.392 8.489 19.385 1.00 89.81 162 GLU A CA 1
ATOM 1278 C C . GLU A 1 162 ? -12.450 8.934 20.507 1.00 89.81 162 GLU A C 1
ATOM 1280 O O . GLU A 1 162 ? -11.894 10.040 20.478 1.00 89.81 162 GLU A O 1
ATOM 1285 N N . ASN A 1 163 ? -12.182 8.047 21.469 1.00 93.88 163 ASN A N 1
ATOM 1286 C CA . ASN A 1 163 ? -11.300 8.350 22.584 1.00 93.88 163 ASN A CA 1
ATOM 1287 C C . ASN A 1 163 ? -9.816 8.289 22.194 1.00 93.88 163 ASN A C 1
ATOM 1289 O O . ASN A 1 163 ? -9.107 7.304 22.413 1.00 93.88 163 ASN A O 1
ATOM 1293 N N . LYS A 1 164 ? -9.305 9.423 21.704 1.00 91.44 164 LYS A N 1
ATOM 1294 C CA . LYS A 1 164 ? -7.898 9.614 21.315 1.00 91.44 164 LYS A CA 1
ATOM 1295 C C . LYS A 1 164 ? -6.876 9.247 22.395 1.00 91.44 164 LYS A C 1
ATOM 1297 O O . LYS A 1 164 ? -5.711 9.105 22.049 1.00 91.44 164 LYS A O 1
ATOM 1302 N N . ARG A 1 165 ? -7.234 9.145 23.681 1.00 92.38 165 ARG A N 1
ATOM 1303 C CA . ARG A 1 165 ? -6.270 8.816 24.748 1.00 92.38 165 ARG A CA 1
ATOM 1304 C C . ARG A 1 165 ? -6.055 7.316 24.887 1.00 92.38 165 ARG A C 1
ATOM 1306 O O . ARG A 1 165 ? -4.910 6.900 25.036 1.00 92.38 165 ARG A O 1
ATOM 1313 N N . ILE A 1 166 ? -7.128 6.537 24.799 1.00 94.94 166 ILE A N 1
ATOM 1314 C CA . ILE A 1 166 ? -7.102 5.090 25.057 1.00 94.94 166 ILE A CA 1
ATOM 1315 C C . ILE A 1 166 ? -7.213 4.249 23.786 1.00 94.94 166 ILE A C 1
ATOM 1317 O O . ILE A 1 166 ? -7.029 3.041 23.857 1.00 94.94 166 ILE A O 1
ATOM 1321 N N . SER A 1 167 ? -7.515 4.861 22.635 1.00 96.44 167 SER A N 1
ATOM 1322 C CA . SER A 1 167 ? -7.683 4.104 21.397 1.00 96.44 167 SER A CA 1
ATOM 1323 C C . SER A 1 167 ? -6.373 3.397 21.008 1.00 96.44 167 SER A C 1
ATOM 1325 O O . SER A 1 167 ? -5.347 4.081 20.859 1.00 96.44 167 SER A O 1
ATOM 1327 N N . PRO A 1 168 ? -6.391 2.060 20.834 1.00 97.38 168 PRO A N 1
ATOM 1328 C CA . PRO A 1 168 ? -5.211 1.268 20.502 1.00 97.38 168 PRO A CA 1
ATOM 1329 C C . PRO A 1 168 ? -4.725 1.524 19.074 1.00 97.38 168 PRO A C 1
ATOM 1331 O O . PRO A 1 168 ? -3.574 1.247 18.749 1.00 97.38 168 PRO A O 1
ATOM 1334 N N . ILE A 1 169 ? -5.572 2.093 18.216 1.00 97.81 169 ILE A N 1
ATOM 1335 C CA . ILE A 1 169 ? -5.195 2.570 16.891 1.00 97.81 169 ILE A CA 1
ATOM 1336 C C . ILE A 1 169 ? -5.677 3.998 16.743 1.00 97.81 169 ILE A C 1
ATOM 1338 O O . ILE A 1 169 ? -6.809 4.325 17.087 1.00 97.81 169 ILE A O 1
ATOM 1342 N N . ARG A 1 170 ? -4.828 4.857 16.187 1.00 97.81 170 ARG A N 1
ATOM 1343 C CA . ARG A 1 170 ? -5.230 6.214 15.821 1.00 97.81 170 ARG A CA 1
ATOM 1344 C C . ARG A 1 170 ? -4.971 6.442 14.352 1.00 97.81 170 ARG A C 1
ATOM 1346 O O . ARG A 1 170 ? -4.033 5.895 13.777 1.00 97.81 170 ARG A O 1
ATOM 1353 N N . PHE A 1 171 ? -5.804 7.293 13.780 1.00 97.56 171 PHE A N 1
ATOM 1354 C CA . PHE A 1 171 ? -5.723 7.703 12.393 1.00 97.56 171 PHE A CA 1
ATOM 1355 C C . PHE A 1 171 ? -5.410 9.198 12.313 1.00 97.56 171 PHE A C 1
ATOM 1357 O O . PHE A 1 171 ? -5.609 9.933 13.288 1.00 97.56 171 PHE A O 1
ATOM 1364 N N . ILE A 1 172 ? -4.896 9.648 11.177 1.00 97.38 172 ILE A N 1
ATOM 1365 C CA . ILE A 1 172 ? -4.708 11.061 10.847 1.00 97.38 172 ILE A CA 1
ATOM 1366 C C . ILE A 1 172 ? -4.951 11.276 9.353 1.00 97.38 172 ILE A C 1
ATOM 1368 O O . ILE A 1 172 ? -4.641 10.391 8.554 1.00 97.38 172 ILE A O 1
ATOM 1372 N N . ASP A 1 173 ? -5.497 12.433 8.989 1.00 97.44 173 ASP A N 1
ATOM 1373 C CA . ASP A 1 173 ? -5.553 12.861 7.594 1.00 97.44 173 ASP A CA 1
ATOM 1374 C C . ASP A 1 173 ? -4.170 13.304 7.116 1.00 97.44 173 ASP A C 1
ATOM 1376 O O . ASP A 1 173 ? -3.447 14.035 7.795 1.00 97.44 173 ASP A O 1
ATOM 1380 N N . ASP A 1 174 ? -3.814 12.858 5.923 1.00 96.06 174 ASP A N 1
ATOM 1381 C CA . ASP A 1 174 ? -2.612 13.247 5.214 1.00 96.06 174 ASP A CA 1
ATOM 1382 C C . ASP A 1 174 ? -2.991 14.005 3.946 1.00 96.06 174 ASP A C 1
ATOM 1384 O O . ASP A 1 174 ? -3.290 13.418 2.903 1.00 96.06 174 ASP A O 1
ATOM 1388 N N . GLU A 1 175 ? -3.002 15.325 4.082 1.00 94.00 175 GLU A N 1
ATOM 1389 C CA . GLU A 1 175 ? -3.207 16.276 2.988 1.00 94.00 175 GLU A CA 1
ATOM 1390 C C . GLU A 1 175 ? -1.870 16.852 2.493 1.00 94.00 175 GLU A C 1
ATOM 1392 O O . GLU A 1 175 ? -1.778 17.358 1.378 1.00 94.00 175 GLU A O 1
ATOM 1397 N N . GLU A 1 176 ? -0.809 16.771 3.310 1.00 91.31 176 GLU A N 1
ATOM 1398 C CA . GLU A 1 176 ? 0.483 17.395 3.011 1.00 91.31 176 GLU A CA 1
ATOM 1399 C C . GLU A 1 176 ? 1.253 16.589 1.947 1.00 91.31 176 GLU A C 1
ATOM 1401 O O . GLU A 1 176 ? 1.784 17.173 0.998 1.00 91.31 176 GLU A O 1
ATOM 1406 N N . THR A 1 177 ? 1.315 15.256 2.058 1.00 89.75 177 THR A N 1
ATOM 1407 C CA . THR A 1 177 ? 2.211 14.451 1.201 1.00 89.75 177 THR A CA 1
ATOM 1408 C C . THR A 1 177 ? 1.758 14.337 -0.253 1.00 89.75 177 THR A C 1
ATOM 1410 O O . THR A 1 177 ? 2.600 14.211 -1.141 1.00 89.75 177 THR A O 1
ATOM 1413 N N . LEU A 1 178 ? 0.446 14.393 -0.496 1.00 91.62 178 LEU A N 1
ATOM 1414 C CA . LEU A 1 178 ? -0.173 14.309 -1.820 1.00 91.62 178 LEU A CA 1
ATOM 1415 C C . LEU A 1 178 ? -0.737 15.656 -2.291 1.00 91.62 178 LEU A C 1
ATOM 1417 O O . LEU A 1 178 ? -1.459 15.710 -3.282 1.00 91.62 178 LEU A O 1
ATOM 1421 N N . SER A 1 179 ? -0.343 16.755 -1.640 1.00 91.38 179 SER A N 1
ATOM 1422 C CA . SER A 1 179 ? -0.754 18.130 -1.975 1.00 91.38 179 SER A CA 1
ATOM 1423 C C . SER A 1 179 ? -0.440 18.563 -3.414 1.00 91.38 179 SER A C 1
ATOM 1425 O O . SER A 1 179 ? -0.992 19.545 -3.901 1.00 91.38 179 SER A O 1
ATOM 1427 N N . PHE A 1 180 ? 0.436 17.837 -4.115 1.00 90.75 180 PHE A N 1
ATOM 1428 C CA . PHE A 1 180 ? 0.729 18.056 -5.532 1.00 90.75 180 PHE A CA 1
ATOM 1429 C C . PHE A 1 180 ? -0.360 17.522 -6.481 1.00 90.75 180 PHE A C 1
ATOM 1431 O O . PHE A 1 180 ? -0.264 17.751 -7.686 1.00 90.75 180 PHE A O 1
ATOM 1438 N N . LEU A 1 181 ? -1.352 16.786 -5.972 1.00 92.38 181 LEU A N 1
ATOM 1439 C CA . LEU A 1 181 ? -2.493 16.293 -6.737 1.00 92.38 181 LEU A CA 1
ATOM 1440 C C . LEU A 1 181 ? -3.677 17.255 -6.654 1.00 92.38 181 LEU A C 1
ATOM 1442 O O . LEU A 1 181 ? -3.950 17.852 -5.614 1.00 92.38 181 LEU A O 1
ATOM 1446 N N . HIS A 1 182 ? -4.447 17.328 -7.736 1.00 89.06 182 HIS A N 1
ATOM 1447 C CA . HIS A 1 182 ? -5.720 18.042 -7.742 1.00 89.06 182 HIS A CA 1
ATOM 1448 C C . HIS A 1 182 ? -6.884 17.146 -7.295 1.00 89.06 182 HIS A C 1
ATOM 1450 O O . HIS A 1 182 ? -6.868 15.922 -7.459 1.00 89.06 182 HIS A O 1
ATOM 1456 N N . TYR A 1 183 ? -7.948 17.771 -6.780 1.00 86.88 183 TYR A N 1
ATOM 1457 C CA . TYR A 1 183 ? -9.208 17.085 -6.495 1.00 86.88 183 TYR A CA 1
ATOM 1458 C C . TYR A 1 183 ? -9.734 16.368 -7.751 1.00 86.88 183 TYR A C 1
ATOM 1460 O O . TYR A 1 183 ? -9.769 16.952 -8.833 1.00 86.88 183 TYR A O 1
ATOM 1468 N N . ASN A 1 184 ? -10.164 15.108 -7.610 1.00 84.19 184 ASN A N 1
ATOM 1469 C CA . ASN A 1 184 ? -10.660 14.259 -8.704 1.00 84.19 184 ASN A CA 1
ATOM 1470 C C . ASN A 1 184 ? -9.675 14.028 -9.868 1.00 84.19 184 ASN A C 1
ATOM 1472 O O . ASN A 1 184 ? -10.102 13.689 -10.978 1.00 84.19 184 ASN A O 1
ATOM 1476 N N . GLN A 1 185 ? -8.367 14.166 -9.637 1.00 92.62 185 GLN A N 1
ATOM 1477 C CA . GLN A 1 185 ? -7.381 13.850 -10.662 1.00 92.62 185 GLN A CA 1
ATOM 1478 C C . GLN A 1 185 ? -7.430 12.363 -11.033 1.00 92.62 185 GLN A C 1
ATOM 1480 O O . GLN A 1 185 ? -7.493 11.478 -10.175 1.00 92.62 185 GLN A O 1
ATOM 1485 N N . ARG A 1 186 ? -7.426 12.090 -12.339 1.00 93.75 186 ARG A N 1
ATOM 1486 C CA . ARG A 1 186 ? -7.407 10.730 -12.881 1.00 93.75 186 ARG A CA 1
ATOM 1487 C C . ARG A 1 186 ? -6.007 10.342 -13.305 1.00 93.75 186 ARG A C 1
ATOM 1489 O O . ARG A 1 186 ? -5.312 11.151 -13.915 1.00 93.75 186 ARG A O 1
ATOM 1496 N N . TYR A 1 187 ? -5.627 9.106 -13.011 1.00 92.81 187 TYR A N 1
ATOM 1497 C CA . TYR A 1 187 ? -4.267 8.615 -13.202 1.00 92.81 187 TYR A CA 1
ATOM 1498 C C . TYR A 1 187 ? -3.808 8.667 -14.667 1.00 92.81 187 TYR A C 1
ATOM 1500 O O . TYR A 1 187 ? -2.740 9.191 -14.968 1.00 92.81 187 TYR A O 1
ATOM 1508 N N . ASN A 1 188 ? -4.657 8.226 -15.596 1.00 91.88 188 ASN A N 1
ATOM 1509 C CA . ASN A 1 188 ? -4.415 8.287 -17.044 1.00 91.88 188 ASN A CA 1
ATOM 1510 C C . ASN A 1 188 ? -4.280 9.714 -17.620 1.00 91.88 188 ASN A C 1
ATOM 1512 O O . ASN A 1 188 ? -3.850 9.869 -18.758 1.00 91.88 188 ASN A O 1
ATOM 1516 N N . ARG A 1 189 ? -4.648 10.753 -16.860 1.00 93.12 189 ARG A N 1
ATOM 1517 C CA . ARG A 1 189 ? -4.496 12.169 -17.236 1.00 93.12 189 ARG A CA 1
ATOM 1518 C C . ARG A 1 189 ? -3.310 12.843 -16.548 1.00 93.12 189 ARG A C 1
ATOM 1520 O O . ARG A 1 189 ? -3.114 14.043 -16.717 1.00 93.12 189 ARG A O 1
ATOM 1527 N N . MET A 1 190 ? -2.558 12.115 -15.725 1.00 93.56 190 MET A N 1
ATOM 1528 C CA . MET A 1 190 ? -1.390 12.656 -15.042 1.00 93.56 190 MET A CA 1
ATOM 1529 C C . MET A 1 190 ? -0.199 12.714 -15.992 1.00 93.56 190 MET A C 1
ATOM 1531 O O . MET A 1 190 ? 0.127 11.733 -16.667 1.00 93.56 190 MET A O 1
ATOM 1535 N N . ASP A 1 191 ? 0.495 13.849 -15.992 1.00 92.69 191 ASP A N 1
ATOM 1536 C CA . ASP A 1 191 ? 1.772 13.952 -16.683 1.00 92.69 191 ASP A CA 1
ATOM 1537 C C . ASP A 1 191 ? 2.828 13.019 -16.059 1.00 92.69 191 ASP A C 1
ATOM 1539 O O . ASP A 1 191 ? 2.654 12.418 -14.989 1.00 92.69 191 ASP A O 1
ATOM 1543 N N . TYR A 1 192 ? 3.947 12.878 -16.764 1.00 91.88 192 TYR A N 1
ATOM 1544 C CA . TYR A 1 192 ? 5.071 12.062 -16.319 1.00 91.88 192 TYR A CA 1
ATOM 1545 C C . TYR A 1 192 ? 5.588 12.471 -14.927 1.00 91.88 192 TYR A C 1
ATOM 1547 O O . TYR A 1 192 ? 5.883 11.604 -14.104 1.00 91.88 192 TYR A O 1
ATOM 1555 N N . HIS A 1 193 ? 5.677 13.770 -14.628 1.00 93.94 193 HIS A N 1
ATOM 1556 C CA . HIS A 1 193 ? 6.242 14.257 -13.369 1.00 93.94 193 HIS A CA 1
ATOM 1557 C C . HIS A 1 193 ? 5.355 13.924 -12.170 1.00 93.94 193 HIS A C 1
ATOM 1559 O O . HIS A 1 193 ? 5.863 13.529 -11.119 1.00 93.94 193 HIS A O 1
ATOM 1565 N N . LEU A 1 194 ? 4.038 14.040 -12.315 1.00 94.56 194 LEU A N 1
ATOM 1566 C CA . LEU A 1 194 ? 3.091 13.683 -11.267 1.00 94.56 194 LEU A CA 1
ATOM 1567 C C . LEU A 1 194 ? 3.052 12.164 -11.044 1.00 94.56 194 LEU A C 1
ATOM 1569 O O . LEU A 1 194 ? 3.058 11.720 -9.894 1.00 94.56 194 LEU A O 1
ATOM 1573 N N . ARG A 1 195 ? 3.083 11.357 -12.118 1.00 94.00 195 ARG A N 1
ATOM 1574 C CA . ARG A 1 195 ? 3.193 9.888 -12.006 1.00 94.00 195 ARG A CA 1
ATOM 1575 C C . ARG A 1 195 ? 4.490 9.475 -11.314 1.00 94.00 195 ARG A C 1
ATOM 1577 O O . ARG A 1 195 ? 4.464 8.637 -10.417 1.00 94.00 195 ARG A O 1
ATOM 1584 N N . LYS A 1 196 ? 5.609 10.112 -11.667 1.00 94.69 196 LYS A N 1
ATOM 1585 C CA . LYS A 1 196 ? 6.904 9.898 -11.014 1.00 94.69 196 LYS A CA 1
ATOM 1586 C C . LYS A 1 196 ? 6.836 10.181 -9.513 1.00 94.69 196 LYS A C 1
ATOM 1588 O O . LYS A 1 196 ? 7.247 9.328 -8.735 1.00 94.69 196 LYS A O 1
ATOM 1593 N N . LYS A 1 197 ? 6.255 11.314 -9.101 1.00 95.50 197 LYS A N 1
ATOM 1594 C CA . LYS A 1 197 ? 6.078 11.656 -7.676 1.00 95.50 197 LYS A CA 1
ATOM 1595 C C . LYS A 1 197 ? 5.223 10.635 -6.920 1.00 95.50 197 LYS A C 1
ATOM 1597 O O . LYS A 1 197 ? 5.549 10.299 -5.786 1.00 95.50 197 LYS A O 1
ATOM 1602 N N . LEU A 1 198 ? 4.160 10.113 -7.540 1.00 95.00 198 LEU A N 1
ATOM 1603 C CA . LEU A 1 198 ? 3.345 9.038 -6.955 1.00 95.00 198 LEU A CA 1
ATOM 1604 C C . LEU A 1 198 ? 4.151 7.754 -6.730 1.00 95.00 198 LEU A C 1
ATOM 1606 O O . LEU A 1 198 ? 4.066 7.144 -5.665 1.00 95.00 198 LEU A O 1
ATOM 1610 N N . VAL A 1 199 ? 4.943 7.344 -7.722 1.00 95.25 199 VAL A N 1
ATOM 1611 C CA . VAL A 1 199 ? 5.794 6.152 -7.608 1.00 95.25 199 VAL A CA 1
ATOM 1612 C C . VAL A 1 199 ? 6.890 6.370 -6.561 1.00 95.25 199 VAL A C 1
ATOM 1614 O O . VAL A 1 199 ? 7.150 5.481 -5.757 1.00 95.25 199 VAL A O 1
ATOM 1617 N N . GLU A 1 200 ? 7.503 7.554 -6.510 1.00 95.50 200 GLU A N 1
ATOM 1618 C CA . GLU A 1 200 ? 8.474 7.921 -5.469 1.00 95.50 200 GLU A CA 1
ATOM 1619 C C . GLU A 1 200 ? 7.856 7.853 -4.065 1.00 95.50 200 GLU A C 1
ATOM 1621 O O . GLU A 1 200 ? 8.475 7.301 -3.149 1.00 95.50 200 GLU A O 1
ATOM 1626 N N . ASP A 1 201 ? 6.619 8.338 -3.897 1.00 95.62 201 ASP A N 1
ATOM 1627 C CA . ASP A 1 201 ? 5.888 8.237 -2.633 1.00 95.62 201 ASP A CA 1
ATOM 1628 C C . ASP A 1 201 ? 5.702 6.778 -2.196 1.00 95.62 201 ASP A C 1
ATOM 1630 O O . ASP A 1 201 ? 5.872 6.500 -1.011 1.00 95.62 201 ASP A O 1
ATOM 1634 N N . ALA A 1 202 ? 5.459 5.829 -3.107 1.00 96.06 202 ALA A N 1
ATOM 1635 C CA . ALA A 1 202 ? 5.325 4.401 -2.781 1.00 96.06 202 ALA A CA 1
ATOM 1636 C C . ALA A 1 202 ? 6.583 3.791 -2.128 1.00 96.06 202 ALA A C 1
ATOM 1638 O O . ALA A 1 202 ? 6.502 2.835 -1.346 1.00 96.06 202 ALA A O 1
ATOM 1639 N N . PHE A 1 203 ? 7.760 4.357 -2.406 1.00 96.06 203 PHE A N 1
ATOM 1640 C CA . PHE A 1 203 ? 9.014 3.961 -1.765 1.00 96.06 203 PHE A CA 1
ATOM 1641 C C . PHE A 1 203 ? 9.280 4.720 -0.459 1.00 96.06 203 PHE A C 1
ATOM 1643 O O . PHE A 1 203 ? 10.094 4.274 0.352 1.00 96.06 203 PHE A O 1
ATOM 1650 N N . CYS A 1 204 ? 8.597 5.824 -0.173 1.00 95.31 204 CYS A N 1
ATOM 1651 C CA . CYS A 1 204 ? 8.768 6.538 1.090 1.00 95.31 204 CYS A CA 1
ATOM 1652 C C . CYS A 1 204 ? 8.211 5.746 2.284 1.00 95.31 204 CYS A C 1
ATOM 1654 O O . CYS A 1 204 ? 7.165 5.099 2.215 1.00 95.31 204 CYS A O 1
ATOM 1656 N N . THR A 1 205 ? 8.888 5.840 3.426 1.00 95.25 205 THR A N 1
ATOM 1657 C CA . THR A 1 205 ? 8.293 5.438 4.707 1.00 95.25 205 THR A CA 1
ATOM 1658 C C . THR A 1 205 ? 7.559 6.637 5.287 1.00 95.25 205 THR A C 1
ATOM 1660 O O . THR A 1 205 ? 8.149 7.711 5.422 1.00 95.25 205 THR A O 1
ATOM 1663 N N . LEU A 1 206 ? 6.289 6.460 5.636 1.00 96.25 206 LEU A N 1
ATOM 1664 C CA . LEU A 1 206 ? 5.505 7.483 6.321 1.00 96.25 206 LEU A CA 1
ATOM 1665 C C . LEU A 1 206 ? 5.661 7.292 7.827 1.00 96.25 206 LEU A C 1
ATOM 1667 O O . LEU A 1 206 ? 5.659 6.167 8.322 1.00 96.25 206 LEU A O 1
ATOM 1671 N N . TYR A 1 207 ? 5.836 8.383 8.558 1.00 96.19 207 TYR A N 1
ATOM 1672 C CA . TYR A 1 207 ? 5.922 8.367 10.013 1.00 96.19 207 TYR A CA 1
ATOM 1673 C C . TYR A 1 207 ? 5.281 9.622 10.591 1.00 96.19 207 TYR A C 1
ATOM 1675 O O . TYR A 1 207 ? 5.099 10.618 9.892 1.00 96.19 207 TYR A O 1
ATOM 1683 N N . ILE A 1 208 ? 4.938 9.582 11.876 1.00 96.62 208 ILE A N 1
ATOM 1684 C CA . ILE A 1 208 ? 4.323 10.717 12.562 1.00 96.62 208 ILE A CA 1
ATOM 1685 C C . ILE A 1 208 ? 5.362 11.423 13.420 1.00 96.62 208 ILE A C 1
ATOM 1687 O O . ILE A 1 208 ? 6.061 10.796 14.213 1.00 96.62 208 ILE A O 1
ATOM 1691 N N . SER A 1 209 ? 5.447 12.742 13.274 1.00 95.88 209 SER A N 1
ATOM 1692 C CA . SER A 1 209 ? 6.290 13.607 14.094 1.00 95.88 209 SER A CA 1
ATOM 1693 C C . SER A 1 209 ? 5.504 14.853 14.471 1.00 95.88 209 SER A C 1
ATOM 1695 O O . SER A 1 209 ? 4.989 15.544 13.594 1.00 95.88 209 SER A O 1
ATOM 1697 N N . TRP A 1 210 ? 5.374 15.118 15.774 1.00 93.69 210 TRP A N 1
ATOM 1698 C CA . TRP A 1 210 ? 4.619 16.263 16.307 1.00 93.69 210 TRP A CA 1
ATOM 1699 C C . TRP A 1 210 ? 3.182 16.361 15.770 1.00 93.69 210 TRP A C 1
ATOM 1701 O O . TRP A 1 210 ? 2.697 17.439 15.444 1.00 93.69 210 TRP A O 1
ATOM 1711 N N . GLY A 1 211 ? 2.510 15.214 15.626 1.00 90.94 211 GLY A N 1
ATOM 1712 C CA . GLY A 1 211 ? 1.146 15.154 15.096 1.00 90.94 211 GLY A CA 1
ATOM 1713 C C . GLY A 1 211 ? 1.032 15.459 13.600 1.00 90.94 211 GLY A C 1
ATOM 1714 O O . GLY A 1 211 ? -0.077 15.636 13.119 1.00 90.94 211 GLY A O 1
ATOM 1715 N N . LYS A 1 212 ? 2.147 15.511 12.862 1.00 92.81 212 LYS A N 1
ATOM 1716 C CA . LYS A 1 212 ? 2.165 15.659 11.405 1.00 92.81 212 LYS A CA 1
ATOM 1717 C C . LYS A 1 212 ? 2.726 14.419 10.732 1.00 92.81 212 LYS A C 1
ATOM 1719 O O . LYS A 1 212 ? 3.646 13.786 11.256 1.00 92.81 212 LYS A O 1
ATOM 1724 N N . VAL A 1 213 ? 2.211 14.119 9.546 1.00 95.56 213 VAL A N 1
ATOM 1725 C CA . VAL A 1 213 ? 2.774 13.089 8.673 1.00 95.56 213 VAL A CA 1
ATOM 1726 C C . VAL A 1 213 ? 4.076 13.613 8.078 1.00 95.56 213 VAL A C 1
ATOM 1728 O O . VAL A 1 213 ? 4.167 14.747 7.611 1.00 95.56 213 VAL A O 1
ATOM 1731 N N . LYS A 1 214 ? 5.118 12.792 8.135 1.00 95.62 214 LYS A N 1
ATOM 1732 C CA . LYS A 1 214 ? 6.419 13.053 7.529 1.00 95.62 214 LYS A CA 1
ATOM 1733 C C . LYS A 1 214 ? 6.816 11.872 6.659 1.00 95.62 214 LYS A C 1
ATOM 1735 O O . LYS A 1 214 ? 6.505 10.721 6.958 1.00 95.62 214 LYS A O 1
ATOM 1740 N N . GLN A 1 215 ? 7.526 12.176 5.582 1.00 95.00 215 GLN A N 1
ATOM 1741 C CA . GLN A 1 215 ? 8.101 11.191 4.678 1.00 95.00 215 GLN A CA 1
ATOM 1742 C C . GLN A 1 215 ? 9.588 11.037 4.971 1.00 95.00 215 GLN A C 1
ATOM 1744 O O . GLN A 1 215 ? 10.336 12.015 5.011 1.00 95.00 215 GLN A O 1
ATOM 1749 N N . ARG A 1 216 ? 10.039 9.794 5.123 1.00 94.50 216 ARG A N 1
ATOM 1750 C CA . ARG A 1 216 ? 11.454 9.444 5.038 1.00 94.50 216 ARG A CA 1
ATOM 1751 C C . ARG A 1 216 ? 11.720 8.904 3.642 1.00 94.50 216 ARG A C 1
ATOM 1753 O O . ARG A 1 216 ? 11.246 7.826 3.282 1.00 94.50 216 ARG A O 1
ATOM 1760 N N . GLN A 1 217 ? 12.474 9.671 2.864 1.00 89.50 217 GLN A N 1
ATOM 1761 C CA . GLN A 1 217 ? 12.799 9.324 1.488 1.00 89.50 217 GLN A CA 1
ATOM 1762 C C . GLN A 1 217 ? 13.750 8.125 1.450 1.00 89.50 217 GLN A C 1
ATOM 1764 O O . GLN A 1 217 ? 14.815 8.148 2.068 1.00 89.50 217 GLN A O 1
ATOM 1769 N N . SER A 1 218 ? 13.376 7.088 0.703 1.00 79.44 218 SER A N 1
ATOM 1770 C CA . SER A 1 218 ? 14.251 5.949 0.386 1.00 79.44 218 SER A CA 1
ATOM 1771 C C . SER A 1 218 ? 14.562 5.848 -1.118 1.00 79.44 218 SER A C 1
ATOM 1773 O O . SER A 1 218 ? 15.467 5.113 -1.524 1.00 79.44 218 SER A O 1
ATOM 1775 N N . TYR A 1 219 ? 13.867 6.635 -1.950 1.00 68.12 219 TYR A N 1
ATOM 1776 C CA . TYR A 1 219 ? 13.951 6.570 -3.411 1.00 68.12 219 TYR A CA 1
ATOM 1777 C C . TYR A 1 219 ? 15.295 7.047 -3.987 1.00 68.12 219 TYR A C 1
ATOM 1779 O O . TYR A 1 219 ? 15.602 6.769 -5.140 1.00 68.12 219 TYR A O 1
ATOM 1787 N N . ASN A 1 220 ? 16.134 7.722 -3.190 1.00 73.31 220 ASN A N 1
ATOM 1788 C CA . ASN A 1 220 ? 17.496 8.098 -3.593 1.00 73.31 220 ASN A CA 1
ATOM 1789 C C . ASN A 1 220 ? 18.460 6.906 -3.688 1.00 73.31 220 ASN A C 1
ATOM 1791 O O . ASN A 1 220 ? 19.611 7.078 -4.088 1.00 73.31 220 ASN A O 1
ATOM 1795 N N . SER A 1 221 ? 18.008 5.704 -3.333 1.00 82.00 221 SER A N 1
ATOM 1796 C CA . SER A 1 221 ? 18.754 4.479 -3.589 1.00 82.00 221 SER A CA 1
ATOM 1797 C C . SER A 1 221 ? 18.725 4.099 -5.078 1.00 82.00 221 SER A C 1
ATOM 1799 O O . SER A 1 221 ? 17.854 4.515 -5.840 1.00 82.00 221 SER A O 1
ATOM 1801 N N . ILE A 1 222 ? 19.710 3.305 -5.504 1.00 89.25 222 ILE A N 1
ATOM 1802 C CA . ILE A 1 222 ? 19.852 2.843 -6.897 1.00 89.25 222 ILE A CA 1
ATOM 1803 C C . ILE A 1 222 ? 18.590 2.096 -7.362 1.00 89.25 222 ILE A C 1
ATOM 1805 O O . ILE A 1 222 ? 18.135 2.278 -8.487 1.00 89.25 222 ILE A O 1
ATOM 1809 N N . GLY A 1 223 ? 17.987 1.302 -6.475 1.00 90.62 223 GLY A N 1
ATOM 1810 C CA . GLY A 1 223 ? 16.857 0.437 -6.800 1.00 90.62 223 GLY A CA 1
ATOM 1811 C C . GLY A 1 223 ? 15.608 1.163 -7.317 1.00 90.62 223 GLY A C 1
ATOM 1812 O O . GLY A 1 223 ? 15.186 0.915 -8.444 1.00 90.62 223 GLY A O 1
ATOM 1813 N N . PRO A 1 224 ? 14.999 2.080 -6.544 1.00 92.19 224 PRO A N 1
ATOM 1814 C CA . PRO A 1 224 ? 13.819 2.819 -6.984 1.00 92.19 224 PRO A CA 1
ATOM 1815 C C . PRO A 1 224 ? 14.074 3.641 -8.250 1.00 92.19 224 PRO A C 1
ATOM 1817 O O . PRO A 1 224 ? 13.195 3.722 -9.103 1.00 92.19 224 PRO A O 1
ATOM 1820 N N . ARG A 1 225 ? 15.291 4.175 -8.436 1.00 92.44 225 ARG A N 1
ATOM 1821 C CA . ARG A 1 225 ? 15.674 4.848 -9.687 1.00 92.44 225 ARG A CA 1
ATOM 1822 C C . ARG A 1 225 ? 15.588 3.910 -10.890 1.00 92.44 225 ARG A C 1
ATOM 1824 O O . ARG A 1 225 ? 14.988 4.293 -11.885 1.00 92.44 225 ARG A O 1
ATOM 1831 N N . ASN A 1 226 ? 16.092 2.679 -10.784 1.00 92.88 226 ASN A N 1
ATOM 1832 C CA . ASN A 1 226 ? 15.967 1.688 -11.859 1.00 92.88 226 ASN A CA 1
ATOM 1833 C C . ASN A 1 226 ? 14.502 1.360 -12.186 1.00 92.88 226 ASN A C 1
ATOM 1835 O O . ASN A 1 226 ? 14.178 1.086 -13.335 1.00 92.88 226 ASN A O 1
ATOM 1839 N N . ILE A 1 227 ? 13.605 1.388 -11.196 1.00 92.56 227 ILE A N 1
ATOM 1840 C CA . ILE A 1 227 ? 12.167 1.171 -11.419 1.00 92.56 227 ILE A CA 1
ATOM 1841 C C . ILE A 1 227 ? 11.549 2.365 -12.158 1.00 92.56 227 ILE A C 1
ATOM 1843 O O . ILE A 1 227 ? 10.769 2.173 -13.088 1.00 92.56 227 ILE A O 1
ATOM 1847 N N . LEU A 1 228 ? 11.934 3.590 -11.792 1.00 92.50 228 LEU A N 1
ATOM 1848 C CA . LEU A 1 228 ? 11.468 4.819 -12.442 1.00 92.50 228 LEU A CA 1
ATOM 1849 C C . LEU A 1 228 ? 11.923 4.938 -13.902 1.00 92.50 228 LEU A C 1
ATOM 1851 O O . LEU A 1 228 ? 11.200 5.523 -14.703 1.00 92.50 228 LEU A O 1
ATOM 1855 N N . VAL A 1 229 ? 13.054 4.334 -14.275 1.00 91.44 229 VAL A N 1
ATOM 1856 C CA . VAL A 1 229 ? 13.478 4.224 -15.683 1.00 91.44 229 VAL A CA 1
ATOM 1857 C C . VAL A 1 229 ? 12.411 3.517 -16.532 1.00 91.44 229 VAL A C 1
ATOM 1859 O O . VAL A 1 229 ? 12.196 3.891 -17.683 1.00 91.44 229 VAL A O 1
ATOM 1862 N N . GLY A 1 230 ? 11.665 2.561 -15.966 1.00 88.25 230 GLY A N 1
ATOM 1863 C CA . GLY A 1 230 ? 10.546 1.914 -16.658 1.00 88.25 230 GLY A CA 1
ATOM 1864 C C . GLY A 1 230 ? 9.417 2.880 -17.037 1.00 88.25 230 GLY A C 1
ATOM 1865 O O . GLY A 1 230 ? 8.730 2.661 -18.033 1.00 88.25 230 GLY A O 1
ATOM 1866 N N . LEU A 1 231 ? 9.249 3.973 -16.285 1.00 89.19 231 LEU A N 1
ATOM 1867 C CA . LEU A 1 231 ? 8.277 5.021 -16.602 1.00 89.19 231 LEU A CA 1
ATOM 1868 C C . LEU A 1 231 ? 8.725 5.852 -17.818 1.00 89.19 231 LEU A C 1
ATOM 1870 O O . LEU A 1 231 ? 7.886 6.286 -18.602 1.00 89.19 231 LEU A O 1
ATOM 1874 N N . GLU A 1 232 ? 10.036 6.054 -17.989 1.00 88.62 232 GLU A N 1
ATOM 1875 C CA . GLU A 1 232 ? 10.631 6.781 -19.124 1.00 88.62 232 GLU A CA 1
ATOM 1876 C C . GLU A 1 232 ? 10.566 5.974 -20.421 1.00 88.62 232 GLU A C 1
ATOM 1878 O O . GLU A 1 232 ? 10.305 6.528 -21.485 1.00 88.62 232 GLU A O 1
ATOM 1883 N N . HIS A 1 233 ? 10.721 4.652 -20.327 1.00 85.44 233 HIS A N 1
ATOM 1884 C CA . HIS A 1 233 ? 10.666 3.734 -21.469 1.00 85.44 233 HIS A CA 1
ATOM 1885 C C . HIS A 1 233 ? 9.239 3.500 -21.994 1.00 85.44 233 HIS A C 1
ATOM 1887 O O . HIS A 1 233 ? 9.004 2.526 -22.703 1.00 85.44 233 HIS A O 1
ATOM 1893 N N . GLN A 1 234 ? 8.289 4.377 -21.634 1.00 69.75 234 GLN A N 1
ATOM 1894 C CA . GLN A 1 234 ? 6.874 4.298 -21.990 1.00 69.75 234 GLN A CA 1
ATOM 1895 C C . GLN A 1 234 ? 6.339 2.870 -21.867 1.00 69.75 234 GLN A C 1
ATOM 1897 O O . GLN A 1 234 ? 5.778 2.352 -22.831 1.00 69.75 234 GLN A O 1
ATOM 1902 N N . ALA A 1 235 ? 6.539 2.220 -20.710 1.00 61.94 235 ALA A N 1
ATOM 1903 C CA . ALA A 1 235 ? 5.981 0.900 -20.427 1.00 61.94 235 ALA A CA 1
ATOM 1904 C C . ALA A 1 235 ? 4.458 0.921 -20.660 1.00 61.94 235 ALA A C 1
ATOM 1906 O O . ALA A 1 235 ? 3.690 1.288 -19.771 1.00 61.94 235 ALA A O 1
ATOM 1907 N N . GLU A 1 236 ? 4.073 0.594 -21.892 1.00 60.47 236 GLU A N 1
ATOM 1908 C CA . GLU A 1 236 ? 2.744 0.573 -22.490 1.00 60.47 236 GLU A CA 1
ATOM 1909 C C . GLU A 1 236 ? 1.793 1.672 -21.980 1.00 60.47 236 GLU A C 1
ATOM 1911 O O . GLU A 1 236 ? 0.871 1.413 -21.210 1.00 60.47 236 GLU A O 1
ATOM 1916 N N . GLU A 1 237 ? 1.933 2.908 -22.483 1.00 65.50 237 GLU A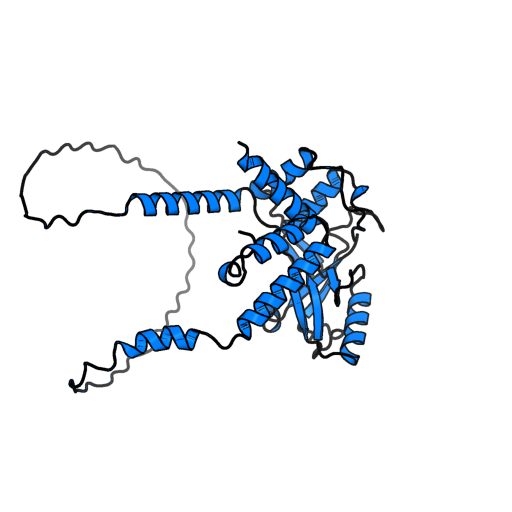 N 1
ATOM 1917 C CA . GLU A 1 237 ? 0.915 3.967 -22.289 1.00 65.50 237 GLU A CA 1
ATOM 1918 C C . GLU A 1 237 ? -0.494 3.553 -22.752 1.00 65.50 237 GLU A C 1
ATOM 1920 O O . GLU A 1 237 ? -1.490 4.161 -22.363 1.00 65.50 237 GLU A O 1
ATOM 1925 N N . ARG A 1 238 ? -0.602 2.491 -23.559 1.00 60.19 238 ARG A N 1
ATOM 1926 C CA . ARG A 1 238 ? -1.845 2.083 -24.218 1.00 60.19 238 ARG A CA 1
ATOM 1927 C C . ARG A 1 238 ? -2.932 1.551 -23.280 1.00 60.19 238 ARG A C 1
ATOM 1929 O O . ARG A 1 238 ? -4.051 1.387 -23.753 1.00 60.19 238 ARG A O 1
ATOM 1936 N N . GLN A 1 239 ? -2.660 1.301 -21.995 1.00 73.81 239 GLN A N 1
ATOM 1937 C CA . GLN A 1 239 ? -3.673 0.789 -21.054 1.00 73.81 239 GLN A CA 1
ATOM 1938 C C . GLN A 1 239 ? -3.498 1.308 -19.616 1.00 73.81 239 GLN A C 1
ATOM 1940 O O . GLN A 1 239 ? -3.632 0.549 -18.656 1.00 73.81 239 GLN A O 1
ATOM 1945 N N . LEU A 1 240 ? -3.198 2.600 -19.430 1.00 82.44 240 LEU A N 1
ATOM 1946 C CA . LEU A 1 240 ? -3.236 3.166 -18.076 1.00 82.44 240 LEU A CA 1
ATOM 1947 C C . LEU A 1 240 ? -4.672 3.112 -17.524 1.00 82.44 240 LEU A C 1
ATOM 1949 O O . LEU A 1 240 ? -5.603 3.544 -18.213 1.00 82.44 240 LEU A O 1
ATOM 1953 N N . PRO A 1 241 ? -4.874 2.622 -16.290 1.00 86.81 241 PRO A N 1
ATOM 1954 C CA . PRO A 1 241 ? -6.205 2.521 -15.721 1.00 86.81 241 PRO A CA 1
ATOM 1955 C C . PRO A 1 241 ? -6.808 3.914 -15.503 1.00 86.81 241 PRO A C 1
ATOM 1957 O O . PRO A 1 241 ? -6.151 4.849 -15.036 1.00 86.81 241 PRO A O 1
ATOM 1960 N N . ASP A 1 242 ? -8.093 4.048 -15.824 1.00 92.38 242 ASP A N 1
ATOM 1961 C CA . ASP A 1 242 ? -8.886 5.261 -15.607 1.00 92.38 242 ASP A CA 1
ATOM 1962 C C . ASP A 1 242 ? -9.363 5.347 -14.146 1.00 92.38 242 ASP A C 1
ATOM 1964 O O . ASP A 1 242 ? -10.555 5.364 -13.848 1.00 92.38 242 ASP A O 1
ATOM 1968 N N . ILE A 1 243 ? -8.404 5.349 -13.218 1.00 93.19 243 ILE A N 1
ATOM 1969 C CA . ILE A 1 243 ? -8.645 5.359 -11.770 1.00 93.19 243 ILE A CA 1
ATOM 1970 C C . ILE A 1 243 ? -8.518 6.770 -11.199 1.00 93.19 243 ILE A C 1
ATOM 1972 O O . ILE A 1 243 ? -7.712 7.588 -11.658 1.00 93.19 243 ILE A O 1
ATOM 1976 N N . ARG A 1 244 ? -9.313 7.059 -10.166 1.00 93.62 244 ARG A N 1
ATOM 1977 C CA . ARG A 1 244 ? -9.189 8.303 -9.399 1.00 93.62 244 ARG A CA 1
ATOM 1978 C C . ARG A 1 244 ? -8.026 8.182 -8.429 1.00 93.62 244 ARG A C 1
ATOM 1980 O O . ARG A 1 244 ? -7.919 7.195 -7.707 1.00 93.62 244 ARG A O 1
ATOM 1987 N N . VAL A 1 245 ? -7.187 9.209 -8.388 1.00 92.62 245 VAL A N 1
ATOM 1988 C CA . VAL A 1 245 ? -6.107 9.296 -7.410 1.00 92.62 245 VAL A CA 1
ATOM 1989 C C . VAL A 1 245 ? -6.584 10.158 -6.242 1.00 92.62 245 VAL A C 1
ATOM 1991 O O . VAL A 1 245 ? -6.983 11.306 -6.458 1.00 92.62 245 VAL A O 1
ATOM 1994 N N . PRO A 1 246 ? -6.584 9.632 -5.008 1.00 90.75 246 PRO A N 1
ATOM 1995 C CA . PRO A 1 246 ? -6.997 10.414 -3.857 1.00 90.75 246 PRO A CA 1
ATOM 1996 C C . PRO A 1 246 ? -5.938 11.486 -3.553 1.00 90.75 246 PRO A C 1
ATOM 1998 O O . PRO A 1 246 ? -4.765 11.180 -3.369 1.00 90.75 246 PRO A O 1
ATOM 2001 N N . TRP A 1 247 ? -6.353 12.754 -3.503 1.00 90.44 247 TRP A N 1
ATOM 2002 C CA . TRP A 1 247 ? -5.489 13.892 -3.138 1.00 90.44 247 TRP A CA 1
ATOM 2003 C C . TRP A 1 247 ? -5.221 13.977 -1.624 1.00 90.44 247 TRP A C 1
ATOM 2005 O O . TRP A 1 247 ? -4.300 14.659 -1.188 1.00 90.44 247 TRP A O 1
ATOM 2015 N N . ARG A 1 248 ? -6.035 13.275 -0.829 1.00 93.56 248 ARG A N 1
ATOM 2016 C CA . ARG A 1 248 ? -5.921 13.121 0.624 1.00 93.56 248 ARG A CA 1
ATOM 2017 C C . ARG A 1 248 ? -6.025 11.648 0.978 1.00 93.56 248 ARG A C 1
ATOM 2019 O O . ARG A 1 248 ? -6.731 10.909 0.295 1.00 93.56 248 ARG A O 1
ATOM 2026 N N . ARG A 1 249 ? -5.385 11.220 2.059 1.00 95.69 249 ARG A N 1
ATOM 2027 C CA . ARG A 1 249 ? -5.465 9.830 2.529 1.00 95.69 249 ARG A CA 1
ATOM 2028 C C . ARG A 1 249 ? -5.530 9.754 4.045 1.00 95.69 249 ARG A C 1
ATOM 2030 O O . ARG A 1 249 ? -5.090 10.672 4.727 1.00 95.69 249 ARG A O 1
ATOM 2037 N N . VAL A 1 250 ? -6.047 8.647 4.571 1.00 97.94 250 VAL A N 1
ATOM 2038 C CA . VAL A 1 250 ? -6.068 8.394 6.016 1.00 97.94 250 VAL A CA 1
ATOM 2039 C C . VAL A 1 250 ? -4.937 7.445 6.380 1.00 97.94 250 VAL A C 1
ATOM 2041 O O . VAL A 1 250 ? -4.813 6.362 5.811 1.00 97.94 250 VAL A O 1
ATOM 2044 N N . ILE A 1 251 ? -4.107 7.858 7.333 1.00 97.94 251 ILE A N 1
ATOM 2045 C CA . ILE A 1 251 ? -2.907 7.138 7.758 1.00 97.94 251 ILE A CA 1
ATOM 2046 C C . ILE A 1 251 ? -3.050 6.669 9.193 1.00 97.94 251 ILE A C 1
ATOM 2048 O O . ILE A 1 251 ? -3.569 7.386 10.047 1.00 97.94 251 ILE A O 1
ATOM 2052 N N . ILE A 1 252 ? -2.517 5.487 9.480 1.00 98.19 252 ILE A N 1
ATOM 2053 C CA . ILE A 1 252 ? -2.351 4.995 10.841 1.00 98.19 252 ILE A CA 1
ATOM 2054 C C . ILE A 1 252 ? -1.257 5.803 11.546 1.00 98.19 252 ILE A C 1
ATOM 2056 O O . ILE A 1 252 ? -0.073 5.709 11.214 1.00 98.19 252 ILE A O 1
ATOM 2060 N N . SER A 1 253 ? -1.647 6.600 12.538 1.00 97.81 253 SER A N 1
ATOM 2061 C CA . SER A 1 253 ? -0.751 7.488 13.280 1.00 97.81 253 SER A CA 1
ATOM 2062 C C . SER A 1 253 ? -0.193 6.875 14.563 1.00 97.81 253 SER A C 1
ATOM 2064 O O . SER A 1 253 ? 0.859 7.295 15.045 1.00 97.81 253 SER A O 1
ATOM 2066 N N . TYR A 1 254 ? -0.876 5.871 15.107 1.00 97.75 254 TYR A N 1
ATOM 2067 C CA . TYR A 1 254 ? -0.475 5.138 16.302 1.00 97.75 254 TYR A CA 1
ATOM 2068 C C . TYR A 1 254 ? -1.037 3.719 16.245 1.00 97.75 254 TYR A C 1
ATOM 2070 O O . TYR A 1 254 ? -2.166 3.532 15.789 1.00 97.75 254 TYR A O 1
ATOM 2078 N N . VAL A 1 255 ? -0.258 2.750 16.726 1.00 97.75 255 VAL A N 1
ATOM 2079 C CA . VAL A 1 255 ? -0.659 1.347 16.871 1.00 97.75 255 VAL A CA 1
ATOM 2080 C C . VAL A 1 255 ? -0.136 0.843 18.209 1.00 97.75 255 VAL A C 1
ATOM 2082 O O . VAL A 1 255 ? 1.053 0.959 18.500 1.00 97.75 255 VAL A O 1
ATOM 2085 N N . GLU A 1 256 ? -1.014 0.280 19.023 1.00 97.50 256 GLU A N 1
ATOM 2086 C CA . GLU A 1 256 ? -0.638 -0.445 20.225 1.00 97.50 256 GLU A CA 1
ATOM 2087 C C . GLU A 1 256 ? -0.017 -1.802 19.855 1.00 97.50 256 GLU A C 1
ATOM 2089 O O . GLU A 1 256 ? -0.416 -2.463 18.895 1.00 97.50 256 GLU A O 1
ATOM 2094 N N . LYS A 1 257 ? 0.940 -2.272 20.659 1.00 96.94 257 LYS A N 1
ATOM 2095 C CA . LYS A 1 257 ? 1.670 -3.533 20.447 1.00 96.94 257 LYS A CA 1
ATOM 2096 C C . LYS A 1 257 ? 0.771 -4.766 20.248 1.00 96.94 257 LYS A C 1
ATOM 2098 O O . LYS A 1 257 ? 1.159 -5.705 19.553 1.00 96.94 257 LYS A O 1
ATOM 2103 N N . SER A 1 258 ? -0.412 -4.791 20.860 1.00 95.81 258 SER A N 1
ATOM 2104 C CA . SER A 1 258 ? -1.433 -5.836 20.673 1.00 95.81 258 SER A CA 1
ATOM 2105 C C . SER A 1 258 ? -1.900 -5.918 19.211 1.00 95.81 258 SER A C 1
ATOM 2107 O O . SER A 1 258 ? -1.973 -7.013 18.652 1.00 95.81 258 SER A O 1
ATOM 2109 N N . PHE A 1 259 ? -2.107 -4.769 18.566 1.00 96.62 259 PHE A N 1
ATOM 2110 C CA . PHE A 1 259 ? -2.549 -4.629 17.177 1.00 96.62 259 PHE A CA 1
ATOM 2111 C C . PHE A 1 259 ? -1.413 -4.740 16.155 1.00 96.62 259 PHE A C 1
ATOM 2113 O O . PHE A 1 259 ? -1.651 -5.131 15.013 1.00 96.62 259 PHE A O 1
ATOM 2120 N N . GLU A 1 260 ? -0.157 -4.502 16.545 1.00 96.31 260 GLU A N 1
ATOM 2121 C CA . GLU A 1 260 ? 0.998 -4.755 15.667 1.00 96.31 260 GLU A CA 1
ATOM 2122 C C . GLU A 1 260 ? 1.088 -6.223 15.217 1.00 96.31 260 GLU A C 1
ATOM 2124 O O . GLU A 1 260 ? 1.616 -6.514 14.137 1.00 96.31 260 GLU A O 1
ATOM 2129 N N . ARG A 1 261 ? 0.555 -7.157 16.018 1.00 94.38 261 ARG A N 1
ATOM 2130 C CA . ARG A 1 261 ? 0.475 -8.588 15.679 1.00 94.38 261 ARG A CA 1
ATOM 2131 C C . ARG A 1 261 ? -0.466 -8.873 14.512 1.00 94.38 261 ARG A C 1
ATOM 2133 O O . ARG A 1 261 ? -0.275 -9.871 13.830 1.00 94.38 261 ARG A O 1
ATOM 2140 N N . LEU A 1 262 ? -1.418 -7.977 14.246 1.00 94.81 262 LEU A N 1
ATOM 2141 C CA . LEU A 1 262 ? -2.279 -8.023 13.062 1.00 94.81 262 LEU A CA 1
ATOM 2142 C C . LEU A 1 262 ? -1.563 -7.511 11.799 1.00 94.81 262 LEU A C 1
ATOM 2144 O O . LEU A 1 262 ? -2.168 -7.410 10.739 1.00 94.81 262 LEU A O 1
ATOM 2148 N N . GLY A 1 263 ? -0.281 -7.142 11.901 1.00 95.19 263 GLY A N 1
ATOM 2149 C CA . GLY A 1 263 ? 0.506 -6.604 10.791 1.00 95.19 263 GLY A CA 1
ATOM 2150 C C . GLY A 1 263 ? 0.356 -5.094 10.586 1.00 95.19 263 GLY A C 1
ATOM 2151 O O . GLY A 1 263 ? 0.982 -4.547 9.677 1.00 95.19 263 GLY A O 1
ATOM 2152 N N . LEU A 1 264 ? -0.413 -4.409 11.435 1.00 97.31 264 LEU A N 1
ATOM 2153 C CA . LEU A 1 264 ? -0.596 -2.956 11.410 1.00 97.31 264 LEU A CA 1
ATOM 2154 C C . LEU A 1 264 ? 0.692 -2.225 11.792 1.00 97.31 264 LEU A C 1
ATOM 2156 O O . LEU A 1 264 ? 1.411 -2.648 12.702 1.00 97.31 264 LEU A O 1
ATOM 2160 N N . ARG A 1 265 ? 0.994 -1.124 11.107 1.00 97.50 265 ARG A N 1
ATOM 2161 C CA . ARG A 1 265 ? 2.159 -0.275 11.364 1.00 97.50 265 ARG A CA 1
ATOM 2162 C C . ARG A 1 265 ? 1.782 1.197 11.247 1.00 97.50 265 ARG A C 1
ATOM 2164 O O . ARG A 1 265 ? 0.927 1.582 10.454 1.00 97.50 265 ARG A O 1
ATOM 2171 N N . VAL A 1 266 ? 2.473 2.033 12.019 1.00 97.44 266 VAL A N 1
ATOM 2172 C CA . VAL A 1 266 ? 2.418 3.487 11.832 1.00 97.44 266 VAL A CA 1
ATOM 2173 C C . VAL A 1 266 ? 2.904 3.822 10.421 1.00 97.44 266 VAL A C 1
ATOM 2175 O O . VAL A 1 266 ? 3.927 3.298 9.983 1.00 97.44 266 VAL A O 1
ATOM 2178 N N . GLY A 1 267 ? 2.167 4.687 9.727 1.00 97.44 267 GLY A N 1
ATOM 2179 C CA . GLY A 1 267 ? 2.444 5.063 8.342 1.00 97.44 267 GLY A CA 1
ATOM 2180 C C . GLY A 1 267 ? 1.727 4.221 7.285 1.00 97.44 267 GLY A C 1
ATOM 2181 O O . GLY A 1 267 ? 1.816 4.558 6.106 1.00 97.44 267 GLY A O 1
ATOM 2182 N N . ASP A 1 268 ? 1.008 3.163 7.674 1.00 98.19 268 ASP A N 1
ATOM 2183 C CA . ASP A 1 268 ? 0.112 2.463 6.751 1.00 98.19 268 ASP A CA 1
ATOM 2184 C C . ASP A 1 268 ? -1.045 3.372 6.322 1.00 98.19 268 ASP A C 1
ATOM 2186 O O . ASP A 1 268 ? -1.588 4.133 7.126 1.00 98.19 268 ASP A O 1
ATOM 2190 N N . VAL A 1 269 ? -1.440 3.258 5.058 1.00 98.06 269 VAL A N 1
ATOM 2191 C CA . VAL A 1 269 ? -2.495 4.059 4.432 1.00 98.06 269 VAL A CA 1
ATOM 2192 C C . VAL A 1 269 ? -3.761 3.223 4.296 1.00 98.06 269 VAL A C 1
ATOM 2194 O O . VAL A 1 269 ? -3.715 2.159 3.687 1.00 98.06 269 VAL A O 1
ATOM 2197 N N . VAL A 1 270 ? -4.896 3.705 4.798 1.00 98.38 270 VAL A N 1
ATOM 2198 C CA . VAL A 1 270 ? -6.209 3.077 4.588 1.00 98.38 270 VAL A CA 1
ATOM 2199 C C . VAL A 1 270 ? -6.667 3.339 3.158 1.00 98.38 270 VAL A C 1
ATOM 2201 O O . VAL A 1 270 ? -6.800 4.491 2.753 1.00 98.38 270 VAL A O 1
ATOM 2204 N N . THR A 1 271 ? -6.899 2.267 2.399 1.00 98.06 271 THR A N 1
ATOM 2205 C CA . THR A 1 271 ? -7.259 2.353 0.971 1.00 98.06 271 THR A CA 1
ATOM 2206 C C . THR A 1 271 ? -8.600 1.716 0.650 1.00 98.06 271 THR A C 1
ATOM 2208 O O . THR A 1 271 ? -9.294 2.213 -0.228 1.00 98.06 271 THR A O 1
ATOM 2211 N N . HIS A 1 272 ? -8.983 0.655 1.366 1.00 98.31 272 HIS A N 1
ATOM 2212 C CA . HIS A 1 272 ? -10.302 0.039 1.235 1.00 98.31 272 HIS A CA 1
ATOM 2213 C C . HIS A 1 272 ? -10.862 -0.339 2.607 1.00 98.31 272 HIS A C 1
ATOM 2215 O O . HIS A 1 272 ? -10.094 -0.661 3.519 1.00 98.31 272 HIS A O 1
ATOM 2221 N N . VAL A 1 273 ? -12.188 -0.325 2.729 1.00 98.25 273 VAL A N 1
ATOM 2222 C CA . VAL A 1 273 ? -12.941 -0.750 3.918 1.00 98.25 273 VAL A CA 1
ATOM 2223 C C . VAL A 1 273 ? -14.065 -1.675 3.453 1.00 98.25 273 VAL A C 1
ATOM 2225 O O . VAL A 1 273 ? -14.867 -1.282 2.614 1.00 98.25 273 VAL A O 1
ATOM 2228 N N . ASP A 1 274 ? -14.100 -2.903 3.968 1.00 97.56 274 ASP A N 1
ATOM 2229 C CA . ASP A 1 274 ? -15.006 -3.985 3.556 1.00 97.56 274 ASP A CA 1
ATOM 2230 C C . ASP A 1 274 ? -15.033 -4.218 2.033 1.00 97.56 274 ASP A C 1
ATOM 2232 O O . ASP A 1 274 ? -16.080 -4.433 1.431 1.00 97.56 274 ASP A O 1
ATOM 2236 N N . GLY A 1 275 ? -13.859 -4.152 1.397 1.00 96.25 275 GLY A N 1
ATOM 2237 C CA . GLY A 1 275 ? -13.692 -4.340 -0.049 1.00 96.25 275 GLY A CA 1
ATOM 2238 C C . GLY A 1 275 ? -13.976 -3.096 -0.899 1.00 96.25 275 GLY A C 1
ATOM 2239 O O . GLY A 1 275 ? -13.541 -3.045 -2.048 1.00 96.25 275 GLY A O 1
ATOM 2240 N N . GLU A 1 276 ? -14.609 -2.067 -0.336 1.00 97.25 276 GLU A N 1
ATOM 2241 C CA . GLU A 1 276 ? -14.930 -0.824 -1.040 1.00 97.25 276 GLU A CA 1
ATOM 2242 C C . GLU A 1 276 ? -13.776 0.178 -0.987 1.00 97.25 276 GLU A C 1
ATOM 2244 O O . GLU A 1 276 ? -13.118 0.337 0.045 1.00 97.25 276 GLU A O 1
ATOM 2249 N N . VAL A 1 277 ? -13.549 0.895 -2.091 1.00 96.25 277 VAL A N 1
ATOM 2250 C CA . VAL A 1 277 ? -12.522 1.945 -2.171 1.00 96.25 277 VAL A CA 1
ATOM 2251 C C . VAL A 1 277 ? -12.840 3.059 -1.173 1.00 96.25 277 VAL A C 1
ATOM 2253 O O . VAL A 1 277 ? -13.938 3.619 -1.157 1.00 96.25 277 VAL A O 1
ATOM 2256 N N . PHE A 1 278 ? -11.854 3.426 -0.358 1.00 96.94 278 PHE A N 1
ATOM 2257 C CA . PHE A 1 278 ? -11.977 4.485 0.633 1.00 96.94 278 PHE A CA 1
ATOM 2258 C C . PHE A 1 278 ? -11.284 5.776 0.164 1.00 96.94 278 PHE A C 1
ATOM 2260 O O . PHE A 1 278 ? -10.062 5.861 0.095 1.00 96.94 278 PHE A O 1
ATOM 2267 N N . ASP A 1 279 ? -12.082 6.810 -0.109 1.00 94.56 279 ASP A N 1
ATOM 2268 C CA . ASP A 1 279 ? -11.662 8.149 -0.571 1.00 94.56 279 ASP A CA 1
ATOM 2269 C C . ASP A 1 279 ? -11.937 9.268 0.464 1.00 94.56 279 ASP A C 1
ATOM 2271 O O . ASP A 1 279 ? -11.976 10.472 0.168 1.00 94.56 279 ASP A O 1
ATOM 2275 N N . GLY A 1 280 ? -12.207 8.854 1.703 1.00 95.19 280 GLY A N 1
ATOM 2276 C CA . GLY A 1 280 ? -12.638 9.712 2.795 1.00 95.19 280 GLY A CA 1
ATOM 2277 C C . GLY A 1 280 ? -11.527 10.460 3.515 1.00 95.19 280 GLY A C 1
ATOM 2278 O O . GLY A 1 280 ? -10.345 10.324 3.222 1.00 95.19 280 GLY A O 1
ATOM 2279 N N . ASN A 1 281 ? -11.952 11.247 4.499 1.00 97.19 281 ASN A N 1
ATOM 2280 C CA . ASN A 1 281 ? -11.101 11.742 5.575 1.00 97.19 281 ASN A CA 1
ATOM 2281 C C . ASN A 1 281 ? -11.316 10.901 6.843 1.00 97.19 281 ASN A C 1
ATOM 2283 O O . ASN A 1 281 ? -12.139 9.978 6.870 1.00 97.19 281 ASN A O 1
ATOM 2287 N N . ILE A 1 282 ? -10.616 11.249 7.916 1.00 97.19 282 ILE A N 1
ATOM 2288 C CA . ILE A 1 282 ? -10.689 10.547 9.193 1.00 97.19 282 ILE A CA 1
ATOM 2289 C C . ILE A 1 282 ? -12.107 10.494 9.764 1.00 97.19 282 ILE A C 1
ATOM 2291 O O . ILE A 1 282 ? -12.487 9.477 10.337 1.00 97.19 282 ILE A O 1
ATOM 2295 N N . GLU A 1 283 ? -12.909 11.544 9.584 1.00 97.25 283 GLU A N 1
ATOM 2296 C CA . GLU A 1 283 ? -14.276 11.581 10.107 1.00 97.25 283 GLU A CA 1
ATOM 2297 C C . GLU A 1 283 ? -15.190 10.613 9.344 1.00 97.25 283 GLU A C 1
ATOM 2299 O O . GLU A 1 283 ? -15.945 9.868 9.968 1.00 97.25 283 GLU A O 1
ATOM 2304 N N . LYS A 1 284 ? -15.052 10.519 8.009 1.00 97.38 284 LYS A N 1
ATOM 2305 C CA . LYS A 1 284 ? -15.738 9.485 7.214 1.00 97.38 284 LYS A CA 1
ATOM 2306 C C . LYS A 1 284 ? -15.304 8.084 7.652 1.00 97.38 284 LYS A C 1
ATOM 2308 O O . LYS A 1 284 ? -16.157 7.210 7.778 1.00 97.38 284 LYS A O 1
ATOM 2313 N N . LEU A 1 285 ? -14.012 7.866 7.924 1.00 97.88 285 LEU A N 1
ATOM 2314 C CA . LEU A 1 285 ? -13.535 6.572 8.427 1.00 97.88 285 LEU A CA 1
ATOM 2315 C C . LEU A 1 285 ? -14.148 6.245 9.793 1.00 97.88 285 LEU A C 1
ATOM 2317 O O . LEU A 1 285 ? -14.693 5.161 9.963 1.00 97.88 285 LEU A O 1
ATOM 2321 N N . ARG A 1 286 ? -14.111 7.177 10.755 1.00 96.88 286 ARG A N 1
ATOM 2322 C CA . ARG A 1 286 ? -14.711 6.978 12.085 1.00 96.88 286 ARG A CA 1
ATOM 2323 C C . ARG A 1 286 ? -16.192 6.653 11.995 1.00 96.88 286 ARG A C 1
ATOM 2325 O O . ARG A 1 286 ? -16.638 5.727 12.662 1.00 96.88 286 ARG A O 1
ATOM 2332 N N . PHE A 1 287 ? -16.928 7.371 11.151 1.00 96.88 287 PHE A N 1
ATOM 2333 C CA . PHE A 1 287 ? -18.341 7.106 10.918 1.00 96.88 287 PHE A CA 1
ATOM 2334 C C . PHE A 1 287 ? -18.573 5.679 10.398 1.00 96.88 287 PHE A C 1
ATOM 2336 O O . PHE A 1 287 ? -19.403 4.962 10.953 1.00 96.88 287 PHE A O 1
ATOM 2343 N N . LEU A 1 288 ? -17.797 5.229 9.403 1.00 97.44 288 LEU A N 1
ATOM 2344 C CA . LEU A 1 288 ? -17.880 3.858 8.884 1.00 97.44 288 LEU A CA 1
ATOM 2345 C C . LEU A 1 288 ? -17.564 2.810 9.961 1.00 97.44 288 LEU A C 1
ATOM 2347 O O . LEU A 1 288 ? -18.298 1.834 10.092 1.00 97.44 288 LEU A O 1
ATOM 2351 N N . LEU A 1 289 ? -16.518 3.024 10.765 1.00 97.19 289 LEU A N 1
ATOM 2352 C CA . LEU A 1 289 ? -16.143 2.116 11.856 1.00 97.19 289 LEU A CA 1
ATOM 2353 C C . LEU A 1 289 ? -17.219 2.065 12.950 1.00 97.19 289 LEU A C 1
ATOM 2355 O O . LEU A 1 289 ? -17.562 0.986 13.428 1.00 97.19 289 LEU A O 1
ATOM 2359 N N . ALA A 1 290 ? -17.789 3.214 13.318 1.00 96.38 290 ALA A N 1
ATOM 2360 C CA . ALA A 1 290 ? -18.859 3.309 14.305 1.00 96.38 290 ALA A CA 1
ATOM 2361 C C . ALA A 1 290 ? -20.156 2.648 13.820 1.00 96.38 290 ALA A C 1
ATOM 2363 O O . ALA A 1 290 ? -20.829 1.983 14.608 1.00 96.38 290 ALA A O 1
ATOM 2364 N N . MET A 1 291 ? -20.495 2.792 12.533 1.00 96.62 291 MET A N 1
ATOM 2365 C CA . MET A 1 291 ? -21.603 2.057 11.921 1.00 96.62 291 MET A CA 1
ATOM 2366 C C . MET A 1 291 ? -21.340 0.553 11.963 1.00 96.62 291 MET A C 1
ATOM 2368 O O . MET A 1 291 ? -22.154 -0.190 12.502 1.00 96.62 291 MET A O 1
ATOM 2372 N N . LYS A 1 292 ? -20.174 0.108 11.484 1.00 97.06 292 LYS A N 1
ATOM 2373 C CA . LYS A 1 292 ? -19.834 -1.318 11.424 1.00 97.06 292 LYS A CA 1
ATOM 2374 C C . LYS A 1 292 ? -19.763 -1.982 12.788 1.00 97.06 292 LYS A C 1
ATOM 2376 O O . LYS A 1 292 ? -20.145 -3.138 12.899 1.00 97.06 292 LYS A O 1
ATOM 2381 N N . LYS A 1 293 ? -19.369 -1.249 13.830 1.00 96.69 293 LYS A N 1
ATOM 2382 C CA . LYS A 1 293 ? -19.363 -1.735 15.216 1.00 96.69 293 LYS A CA 1
ATOM 2383 C C . LYS A 1 293 ? -20.756 -2.148 15.713 1.00 96.69 293 LYS A C 1
ATOM 2385 O O . LYS A 1 293 ? -20.847 -2.952 16.635 1.00 96.69 293 LYS A O 1
ATOM 2390 N N . ARG A 1 294 ? -21.833 -1.604 15.132 1.00 96.25 294 ARG A N 1
ATOM 2391 C CA . ARG A 1 294 ? -23.217 -1.986 15.471 1.00 96.25 294 ARG A CA 1
ATOM 2392 C C . ARG A 1 294 ? -23.612 -3.329 14.858 1.00 96.25 294 ARG A C 1
ATOM 2394 O O . ARG A 1 294 ? -24.381 -4.056 15.476 1.00 96.25 294 ARG A O 1
ATOM 2401 N N . ASP A 1 295 ? -23.059 -3.647 13.689 1.00 97.00 295 ASP A N 1
ATOM 2402 C CA . ASP A 1 295 ? -23.458 -4.808 12.885 1.00 97.00 295 ASP A CA 1
ATOM 2403 C C . ASP A 1 295 ? -22.488 -5.994 13.031 1.00 97.00 295 ASP A C 1
ATOM 2405 O O . ASP A 1 295 ? -22.883 -7.150 12.890 1.00 97.00 295 ASP A O 1
ATOM 2409 N N . SER A 1 296 ? -21.215 -5.714 13.327 1.00 97.25 296 SER A N 1
ATOM 2410 C CA . SER A 1 296 ? -20.112 -6.675 13.310 1.00 97.25 296 SER A CA 1
ATOM 2411 C C . SER A 1 296 ? -19.096 -6.408 14.422 1.00 97.25 296 SER A C 1
ATOM 2413 O O . SER A 1 296 ? -18.861 -5.275 14.835 1.00 97.25 296 SER A O 1
ATOM 2415 N N . SER A 1 297 ? -18.405 -7.463 14.865 1.00 97.00 297 SER A N 1
ATOM 2416 C CA . SER A 1 297 ? -17.293 -7.363 15.825 1.00 97.00 297 SER A CA 1
ATOM 2417 C C . SER A 1 297 ? -15.952 -6.989 15.183 1.00 97.00 297 SER A C 1
ATOM 2419 O O . SER A 1 297 ? -14.986 -6.704 15.890 1.00 97.00 297 SER A O 1
ATOM 2421 N N . SER A 1 298 ? -15.874 -6.996 13.852 1.00 97.62 298 SER A N 1
ATOM 2422 C CA . SER A 1 298 ? -14.669 -6.684 13.084 1.00 97.62 298 SER A CA 1
ATOM 2423 C C . SER A 1 298 ? -15.011 -6.056 11.737 1.00 97.62 298 SER A C 1
ATOM 2425 O O . SER A 1 298 ? -16.096 -6.297 11.211 1.00 97.62 298 SER A O 1
ATOM 2427 N N . VAL A 1 299 ? -14.054 -5.344 11.152 1.00 97.94 299 VAL A N 1
ATOM 2428 C CA . VAL A 1 299 ? -14.116 -4.773 9.799 1.00 97.94 299 VAL A CA 1
ATOM 2429 C C . VAL A 1 299 ? -12.891 -5.215 9.002 1.00 97.94 299 VAL A C 1
ATOM 2431 O O . VAL A 1 299 ? -11.799 -5.323 9.565 1.00 97.94 299 VAL A O 1
ATOM 2434 N N . ASP A 1 300 ? -13.047 -5.458 7.705 1.00 98.25 300 ASP A N 1
ATOM 2435 C CA . ASP A 1 300 ? -11.907 -5.759 6.843 1.00 98.25 300 ASP A CA 1
ATOM 2436 C C . ASP A 1 300 ? -11.337 -4.459 6.272 1.00 98.25 300 ASP A C 1
ATOM 2438 O O . ASP A 1 300 ? -12.044 -3.664 5.659 1.00 98.25 300 ASP A O 1
ATOM 2442 N N . ILE A 1 301 ? -10.042 -4.219 6.467 1.00 98.31 301 ILE A N 1
ATOM 2443 C CA . ILE A 1 301 ? -9.360 -3.030 5.948 1.00 98.31 301 ILE A CA 1
ATOM 2444 C C . ILE A 1 301 ? -8.207 -3.468 5.061 1.00 98.31 301 ILE A C 1
ATOM 2446 O O . ILE A 1 301 ? -7.367 -4.269 5.473 1.00 98.31 301 ILE A O 1
ATOM 2450 N N . VAL A 1 302 ? -8.125 -2.888 3.865 1.00 98.56 302 VAL A N 1
ATOM 2451 C CA . VAL A 1 302 ? -6.934 -3.004 3.020 1.00 98.56 302 VAL A CA 1
ATOM 2452 C C . VAL A 1 302 ? -6.089 -1.752 3.153 1.00 98.56 302 VAL A C 1
ATOM 2454 O O . VAL A 1 302 ? -6.545 -0.616 2.972 1.00 98.56 302 VAL A O 1
ATOM 2457 N N . LEU A 1 303 ? -4.817 -1.991 3.440 1.00 98.44 303 LEU A N 1
ATOM 2458 C CA . LEU A 1 303 ? -3.799 -0.980 3.625 1.00 98.44 303 LEU A CA 1
ATOM 2459 C C . LEU A 1 303 ? -2.858 -0.957 2.425 1.00 98.44 303 LEU A C 1
ATOM 2461 O O . LEU A 1 303 ? -2.531 -2.009 1.878 1.00 98.44 303 LEU A O 1
ATOM 2465 N N . ASN A 1 304 ? -2.375 0.234 2.071 1.00 97.88 304 ASN A N 1
ATOM 2466 C CA . ASN A 1 304 ? -1.318 0.469 1.081 1.00 97.88 304 ASN A CA 1
ATOM 2467 C C . ASN A 1 304 ? -1.613 -0.045 -0.344 1.00 97.88 304 ASN A C 1
ATOM 2469 O O . ASN A 1 304 ? -0.689 -0.240 -1.129 1.00 97.88 304 ASN A O 1
ATOM 2473 N N . ALA A 1 305 ? -2.878 -0.264 -0.707 1.00 97.75 305 ALA A N 1
ATOM 2474 C CA . ALA A 1 305 ? -3.281 -0.554 -2.083 1.00 97.75 305 ALA A CA 1
ATOM 2475 C C . ALA A 1 305 ? -3.534 0.751 -2.863 1.00 97.75 305 ALA A C 1
ATOM 2477 O O . ALA A 1 305 ? -4.600 0.935 -3.438 1.00 97.75 305 ALA A O 1
ATOM 2478 N N . ASP A 1 306 ? -2.594 1.701 -2.817 1.00 95.81 306 ASP A N 1
ATOM 2479 C CA . ASP A 1 306 ? -2.738 3.012 -3.463 1.00 95.81 306 ASP A CA 1
ATOM 2480 C C . ASP A 1 306 ? -2.199 3.019 -4.914 1.00 95.81 306 ASP A C 1
ATOM 2482 O O . ASP A 1 306 ? -1.410 2.142 -5.286 1.00 95.81 306 ASP A O 1
ATOM 2486 N N . PRO A 1 307 ? -2.604 3.990 -5.762 1.00 96.12 307 PRO A N 1
ATOM 2487 C CA . PRO A 1 307 ? -2.163 4.054 -7.159 1.00 96.12 307 PRO A CA 1
ATOM 2488 C C . PRO A 1 307 ? -0.641 4.118 -7.347 1.00 96.12 307 PRO A C 1
ATOM 2490 O O . PRO A 1 307 ? -0.123 3.567 -8.317 1.00 96.12 307 PRO A O 1
ATOM 2493 N N . GLY A 1 308 ? 0.090 4.760 -6.428 1.00 95.88 308 GLY A N 1
ATOM 2494 C CA . GLY A 1 308 ? 1.550 4.849 -6.496 1.00 95.88 308 GLY A CA 1
ATOM 2495 C C . GLY A 1 308 ? 2.207 3.486 -6.289 1.00 95.88 308 GLY A C 1
ATOM 2496 O O . GLY A 1 308 ? 3.107 3.110 -7.041 1.00 95.88 308 GLY A O 1
ATOM 2497 N N . VAL A 1 309 ? 1.722 2.715 -5.311 1.00 97.25 309 VAL A N 1
ATOM 2498 C CA . VAL A 1 309 ? 2.177 1.337 -5.054 1.00 97.25 309 VAL A CA 1
ATOM 2499 C C . VAL A 1 309 ? 1.842 0.414 -6.227 1.00 97.25 309 VAL A C 1
ATOM 2501 O O . VAL A 1 309 ? 2.693 -0.378 -6.641 1.00 97.25 309 VAL A O 1
ATOM 2504 N N . ALA A 1 310 ? 0.640 0.537 -6.795 1.00 96.69 310 ALA A N 1
ATOM 2505 C CA . ALA A 1 310 ? 0.217 -0.250 -7.953 1.00 96.69 310 ALA A CA 1
ATOM 2506 C C . ALA A 1 310 ? 1.134 -0.023 -9.157 1.00 96.69 310 ALA A C 1
ATOM 2508 O O . ALA A 1 310 ? 1.639 -0.983 -9.747 1.00 96.69 310 ALA A O 1
ATOM 2509 N N . GLU A 1 311 ? 1.417 1.240 -9.471 1.00 95.12 311 GLU A N 1
ATOM 2510 C CA . GLU A 1 311 ? 2.322 1.586 -10.560 1.00 95.12 311 GLU A CA 1
ATOM 2511 C C . GLU A 1 311 ? 3.754 1.117 -10.278 1.00 95.12 311 GLU A C 1
ATOM 2513 O O . GLU A 1 311 ? 4.395 0.531 -11.149 1.00 95.12 311 GLU A O 1
ATOM 2518 N N . ALA A 1 312 ? 4.254 1.295 -9.052 1.00 95.75 312 ALA A N 1
ATOM 2519 C CA . ALA A 1 312 ? 5.591 0.843 -8.679 1.00 95.75 312 ALA A CA 1
ATOM 2520 C C . ALA A 1 312 ? 5.772 -0.672 -8.892 1.00 95.75 312 ALA A C 1
ATOM 2522 O O . ALA A 1 312 ? 6.805 -1.108 -9.405 1.00 95.75 312 ALA A O 1
ATOM 2523 N N . LEU A 1 313 ? 4.768 -1.484 -8.541 1.00 96.19 313 LEU A N 1
ATOM 2524 C CA . LEU A 1 313 ? 4.794 -2.934 -8.753 1.00 96.19 313 LEU A CA 1
ATOM 2525 C C . LEU A 1 313 ? 4.697 -3.316 -10.235 1.00 96.19 313 LEU A C 1
ATOM 2527 O O . LEU A 1 313 ? 5.411 -4.227 -10.671 1.00 96.19 313 LEU A O 1
ATOM 2531 N N . ARG A 1 314 ? 3.873 -2.608 -11.017 1.00 94.81 314 ARG A N 1
ATOM 2532 C CA . ARG A 1 314 ? 3.778 -2.783 -12.475 1.00 94.81 314 ARG A CA 1
ATOM 2533 C C . ARG A 1 314 ? 5.116 -2.485 -13.152 1.00 94.81 314 ARG A C 1
ATOM 2535 O O . ARG A 1 314 ? 5.649 -3.346 -13.852 1.00 94.81 314 ARG A O 1
ATOM 2542 N N . LEU A 1 315 ? 5.699 -1.315 -12.881 1.00 93.94 315 LEU A N 1
ATOM 2543 C CA . LEU A 1 315 ? 7.000 -0.896 -13.412 1.00 93.94 315 LEU A CA 1
ATOM 2544 C C . LEU A 1 315 ? 8.106 -1.868 -13.011 1.00 93.94 315 LEU A C 1
ATOM 2546 O O . LEU A 1 315 ? 8.907 -2.286 -13.841 1.00 93.94 315 LEU A O 1
ATOM 2550 N N . ARG A 1 316 ? 8.117 -2.302 -11.749 1.00 93.94 316 ARG A N 1
ATOM 2551 C CA . ARG A 1 316 ? 9.058 -3.315 -11.273 1.00 93.94 316 ARG A CA 1
ATOM 2552 C C . ARG A 1 316 ? 8.937 -4.617 -12.067 1.00 93.94 316 ARG A C 1
ATOM 2554 O O . ARG A 1 316 ? 9.954 -5.180 -12.455 1.00 93.94 316 ARG A O 1
ATOM 2561 N N . SER A 1 317 ? 7.718 -5.103 -12.307 1.00 92.94 317 SER A N 1
ATOM 2562 C CA 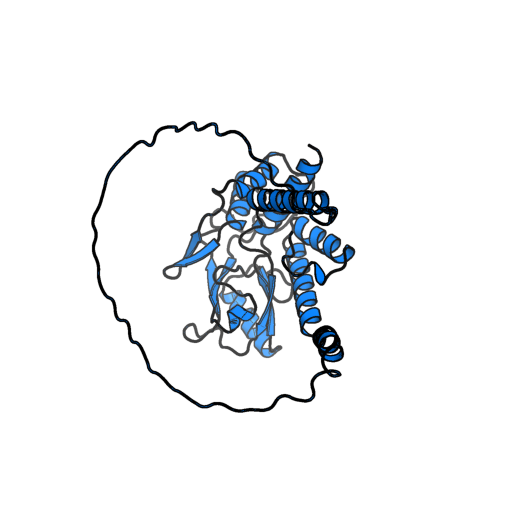. SER A 1 317 ? 7.493 -6.304 -13.121 1.00 92.94 317 SER A CA 1
ATOM 2563 C C . SER A 1 317 ? 7.960 -6.119 -14.560 1.00 92.94 317 SER A C 1
ATOM 2565 O O . SER A 1 317 ? 8.533 -7.046 -15.126 1.00 92.94 317 SER A O 1
ATOM 2567 N N . PHE A 1 318 ? 7.709 -4.952 -15.150 1.00 92.25 318 PHE A N 1
ATOM 2568 C CA . PHE A 1 318 ? 8.172 -4.621 -16.493 1.00 92.25 318 PHE A CA 1
ATOM 2569 C C . PHE A 1 318 ? 9.701 -4.679 -16.573 1.00 92.25 318 PHE A C 1
ATOM 2571 O O . PHE A 1 318 ? 10.241 -5.420 -17.388 1.00 92.25 318 PHE A O 1
ATOM 2578 N N . MET A 1 319 ? 10.393 -3.998 -15.655 1.00 91.44 319 MET A N 1
ATOM 2579 C CA . MET A 1 319 ? 11.857 -3.970 -15.626 1.00 91.44 319 MET A CA 1
ATOM 2580 C C . MET A 1 319 ? 12.478 -5.359 -15.458 1.00 91.44 319 MET A C 1
ATOM 2582 O O . MET A 1 319 ? 13.524 -5.633 -16.040 1.00 91.44 319 MET A O 1
ATOM 2586 N N . ILE A 1 320 ? 11.831 -6.244 -14.694 1.00 89.00 320 ILE A N 1
ATOM 2587 C CA . ILE A 1 320 ? 12.296 -7.625 -14.526 1.00 89.00 320 ILE A CA 1
ATOM 2588 C C . ILE A 1 320 ? 12.217 -8.394 -15.843 1.00 89.00 320 ILE A C 1
ATOM 2590 O O . ILE A 1 320 ? 13.203 -9.007 -16.236 1.00 89.00 320 ILE A O 1
ATOM 2594 N N . ARG A 1 321 ? 11.083 -8.317 -16.549 1.00 88.75 321 ARG A N 1
ATOM 2595 C CA . ARG A 1 321 ? 10.908 -9.013 -17.833 1.00 88.75 321 ARG A CA 1
ATOM 2596 C C . ARG A 1 321 ? 11.879 -8.492 -18.888 1.00 88.75 321 ARG A C 1
ATOM 2598 O O . ARG A 1 321 ? 12.452 -9.286 -19.616 1.00 88.75 321 ARG A O 1
ATOM 2605 N N . SER A 1 322 ? 12.118 -7.182 -18.937 1.00 86.75 322 SER A N 1
ATOM 2606 C CA . SER A 1 322 ? 13.030 -6.578 -19.918 1.00 86.75 322 SER A CA 1
ATOM 2607 C C . SER A 1 322 ? 14.486 -7.029 -19.762 1.00 86.75 322 SER A C 1
ATOM 2609 O O . SER A 1 322 ? 15.217 -7.052 -20.745 1.00 86.75 322 SER A O 1
ATOM 2611 N N . GLN A 1 323 ? 14.921 -7.405 -18.554 1.00 82.06 323 GLN A N 1
ATOM 2612 C CA . GLN A 1 323 ? 16.274 -7.926 -18.330 1.00 82.06 323 GLN A CA 1
ATOM 2613 C C . GLN A 1 323 ? 16.441 -9.399 -18.705 1.00 82.06 323 GLN A C 1
ATOM 2615 O O . GLN A 1 323 ? 17.566 -9.824 -18.929 1.00 82.06 323 GLN A O 1
ATOM 2620 N N . GLU A 1 324 ? 15.359 -10.176 -18.794 1.00 75.69 324 GLU A N 1
ATOM 2621 C CA . GLU A 1 324 ? 15.431 -11.572 -19.253 1.00 75.69 324 GLU A CA 1
ATOM 2622 C C . GLU A 1 324 ? 15.730 -11.676 -20.760 1.00 75.69 324 GLU A C 1
ATOM 2624 O O . GLU A 1 324 ? 16.081 -12.751 -21.242 1.00 75.69 324 GLU A O 1
ATOM 2629 N N . PHE A 1 325 ? 15.625 -10.564 -21.497 1.00 59.94 325 PHE A N 1
ATOM 2630 C CA . PHE A 1 325 ? 15.899 -10.487 -22.933 1.00 59.94 325 PHE A CA 1
ATOM 2631 C C . PHE A 1 325 ? 17.305 -9.968 -23.288 1.00 59.94 325 PHE A C 1
ATOM 2633 O O . PHE A 1 325 ? 17.617 -9.888 -24.477 1.00 59.94 325 PHE A O 1
ATOM 2640 N N . LEU A 1 326 ? 18.131 -9.603 -22.298 1.00 52.91 326 LEU A N 1
ATOM 2641 C CA . LEU A 1 326 ? 19.504 -9.104 -22.483 1.00 52.91 326 LEU A CA 1
ATOM 2642 C C . LEU A 1 326 ? 20.545 -10.177 -22.146 1.00 52.91 326 LEU A C 1
ATOM 2644 O O . LEU A 1 326 ? 21.526 -10.290 -22.912 1.00 52.91 326 LEU A O 1
#